Protein AF-A0A504YLN4-F1 (afdb_monomer_lite)

pLDDT: mean 81.72, std 22.28, range [22.23, 98.5]

Secondary structure (DSSP, 8-state):
-------------------------SS---TT---HHHHHHHHHHHT-TT--STT-PPP-TTEETTEES--S-GGG--SGGGT--TT--PPPPP-TTS--TTT-EEEEEEEES-TTT--SS--EEEETTEEEEEEEEEEEESS---SPPPEEEEETTEEEEEEEEE-PPP-S--HHHHHHHHIIIIIIIT--TT---S-TT--SS--SEEEEEEEEEEEE--------------------------PEEEEEPPHHHHHHHHHHHHTS-SS-GGGHHHHTT--HHHHHHHTGGGTT-----TT---

Foldseek 3Di:
DDDDDDDDDDDDPDDDDDDDDDDDDDDDPDPDDDPPLLVVLLVCQCPDLLAPDNVGTDDDPQADNRGGVDPDDPVPCDDVSNPADPPADFAAADPQFAPPVVQKFKWDKDKPPCVVVDDPDFDWAQDPNDIWGWDFKMKIARDDDDPDDFDWDQDPNDIMTIDTDGDPRDGQEGLNLQVVVCCCVCCVQVNVPHDAQGHPPDPDHDRRMGMDTWTWDKDFDPPPDDPPPDDDDDDDDDDPPPPPPRDIDIDTDHSVSVVVVVVVVLPDDLDDPVCVVVLVPDDPVRVCVSCVVVPPDDDDDPPSPD

Structure (mmCIF, N/CA/C/O backbone):
data_AF-A0A504YLN4-F1
#
_entry.id   AF-A0A504YLN4-F1
#
loop_
_atom_site.group_PDB
_atom_site.id
_atom_site.type_symbol
_atom_site.label_atom_id
_atom_site.label_alt_id
_atom_site.label_comp_id
_atom_site.label_asym_id
_atom_site.label_entity_id
_atom_site.label_seq_id
_atom_site.pdbx_PDB_ins_code
_atom_site.Cartn_x
_atom_site.Cartn_y
_atom_site.Cartn_z
_atom_site.occupancy
_atom_site.B_iso_or_equiv
_atom_site.auth_seq_id
_atom_site.auth_comp_id
_atom_site.auth_asym_id
_atom_site.auth_atom_id
_atom_site.pdbx_PDB_model_num
ATOM 1 N N . MET A 1 1 ? 19.901 20.502 70.325 1.00 35.03 1 MET A N 1
ATOM 2 C CA . MET A 1 1 ? 20.628 21.791 70.339 1.00 35.03 1 MET A CA 1
ATOM 3 C C . MET A 1 1 ? 20.080 22.660 69.215 1.00 35.03 1 MET A C 1
ATOM 5 O O . MET A 1 1 ? 19.954 22.176 68.103 1.00 35.03 1 MET A O 1
ATOM 9 N N . ARG A 1 2 ? 19.677 23.889 69.562 1.00 22.23 2 ARG A N 1
ATOM 10 C CA . ARG A 1 2 ? 19.285 25.032 68.700 1.00 22.23 2 ARG A CA 1
ATOM 11 C C . ARG A 1 2 ? 20.324 25.244 67.565 1.00 22.23 2 ARG A C 1
ATOM 13 O O . ARG A 1 2 ? 21.476 24.920 67.808 1.00 22.23 2 ARG A O 1
ATOM 20 N N . LYS A 1 3 ? 20.068 25.800 66.371 1.00 24.75 3 LYS A N 1
ATOM 21 C CA . LYS A 1 3 ? 19.215 26.931 65.944 1.00 24.75 3 LYS A CA 1
ATOM 22 C C . LYS A 1 3 ? 19.228 27.007 64.393 1.00 24.75 3 LYS A C 1
ATOM 24 O O . LYS A 1 3 ? 20.196 26.577 63.778 1.00 24.75 3 LYS A O 1
ATOM 29 N N . SER A 1 4 ? 18.188 27.600 63.809 1.00 23.94 4 SER A N 1
ATOM 30 C CA . SER A 1 4 ? 18.073 28.073 62.416 1.00 23.94 4 SER A CA 1
ATOM 31 C C . SER A 1 4 ? 18.873 29.360 62.139 1.00 23.94 4 SER A C 1
ATOM 33 O O . SER A 1 4 ? 19.214 30.039 63.109 1.00 23.94 4 SER A O 1
ATOM 35 N N . LEU A 1 5 ? 19.043 29.710 60.844 1.00 26.89 5 LEU A N 1
ATOM 36 C CA . LEU A 1 5 ? 19.050 31.049 60.173 1.00 26.89 5 LEU A CA 1
ATOM 37 C C . LEU A 1 5 ? 19.930 30.963 58.892 1.00 26.89 5 LEU A C 1
ATOM 39 O O . LEU A 1 5 ? 21.083 30.570 58.990 1.00 26.89 5 LEU A O 1
ATOM 43 N N . SER A 1 6 ? 19.364 30.990 57.673 1.00 26.12 6 SER A N 1
ATOM 44 C CA . SER A 1 6 ? 19.123 32.151 56.772 1.00 26.12 6 SER A CA 1
ATOM 45 C C . SER A 1 6 ? 20.388 32.841 56.226 1.00 26.12 6 SER A C 1
ATOM 47 O O . SER A 1 6 ? 21.193 33.313 57.024 1.00 26.12 6 SER A O 1
ATOM 49 N N . GLY A 1 7 ? 20.506 32.993 54.896 1.00 26.62 7 GLY A N 1
ATOM 50 C CA . GLY A 1 7 ? 21.513 33.868 54.268 1.00 26.62 7 GLY A CA 1
ATOM 51 C C . GLY A 1 7 ? 21.732 33.676 52.757 1.00 26.62 7 GLY A C 1
ATOM 52 O O . GLY A 1 7 ? 22.569 32.877 52.363 1.00 26.62 7 GLY A O 1
ATOM 53 N N . ASP A 1 8 ? 20.948 34.419 51.975 1.00 25.45 8 ASP A N 1
ATOM 54 C CA . ASP A 1 8 ? 21.204 35.138 50.712 1.00 25.45 8 ASP A CA 1
ATOM 55 C C . ASP A 1 8 ? 21.940 34.555 49.489 1.00 25.45 8 ASP A C 1
ATOM 57 O O . ASP A 1 8 ? 23.089 34.119 49.499 1.00 25.45 8 ASP A O 1
ATOM 61 N N . ALA A 1 9 ? 21.242 34.738 48.363 1.00 32.44 9 ALA A N 1
ATOM 62 C CA . ALA A 1 9 ? 21.720 34.694 46.995 1.00 32.44 9 ALA A CA 1
ATOM 63 C C . ALA A 1 9 ? 22.412 36.013 46.617 1.00 32.44 9 ALA A C 1
ATOM 65 O O . ALA A 1 9 ? 21.787 37.069 46.634 1.00 32.44 9 ALA A O 1
ATOM 66 N N . SER A 1 10 ? 23.689 35.950 46.242 1.00 27.81 10 SER A N 1
ATOM 67 C CA . SER A 1 10 ? 24.359 36.837 45.273 1.00 27.81 10 SER A CA 1
ATOM 68 C C . SER A 1 10 ? 25.866 36.600 45.345 1.00 27.81 10 SER A C 1
ATOM 70 O O . SER A 1 10 ? 26.515 37.050 46.276 1.00 27.81 10 SER A O 1
ATOM 72 N N . SER A 1 11 ? 26.415 35.855 44.381 1.00 30.91 11 SER A N 1
ATOM 73 C CA . SER A 1 11 ? 27.846 35.840 44.016 1.00 30.91 11 SER A CA 1
ATOM 74 C C . SER A 1 11 ? 28.144 34.549 43.257 1.00 30.91 11 SER A C 1
ATOM 76 O O . SER A 1 11 ? 28.624 33.591 43.849 1.00 30.91 11 SER A O 1
ATOM 78 N N . LEU A 1 12 ? 27.870 34.496 41.954 1.00 29.73 12 LEU A N 1
ATOM 79 C CA . LEU A 1 12 ? 28.603 33.588 41.062 1.00 29.73 12 LEU A CA 1
ATOM 80 C C . LEU A 1 12 ? 28.508 34.107 39.619 1.00 29.73 12 LEU A C 1
ATOM 82 O O . LEU A 1 12 ? 27.948 33.486 38.724 1.00 29.73 12 LEU A O 1
ATOM 86 N N . ALA A 1 13 ? 29.029 35.316 39.424 1.00 29.06 13 ALA A N 1
ATOM 87 C CA . ALA A 1 13 ? 29.290 35.900 38.118 1.00 29.06 13 ALA A CA 1
ATOM 88 C C . ALA A 1 13 ? 30.761 36.325 38.084 1.00 29.06 13 ALA A C 1
ATOM 90 O O . ALA A 1 13 ? 31.062 37.473 38.378 1.00 29.06 13 ALA A O 1
ATOM 91 N N . SER A 1 14 ? 31.664 35.380 37.801 1.00 29.77 14 SER A N 1
ATOM 92 C CA . SER A 1 14 ? 32.982 35.620 37.183 1.00 29.77 14 SER A CA 1
ATOM 93 C C . SER A 1 14 ? 33.802 34.325 37.173 1.00 29.77 14 SER A C 1
ATOM 95 O O . SER A 1 14 ? 34.457 33.996 38.159 1.00 29.77 14 SER A O 1
ATOM 97 N N . ALA A 1 15 ? 33.762 33.591 36.066 1.00 29.94 15 ALA A N 1
ATOM 98 C CA . ALA A 1 15 ? 34.834 32.683 35.648 1.00 29.94 15 ALA A CA 1
ATOM 99 C C . ALA A 1 15 ? 34.547 32.255 34.201 1.00 29.94 15 ALA A C 1
ATOM 101 O O . ALA A 1 15 ? 34.153 31.125 33.928 1.00 29.94 15 ALA A O 1
ATOM 102 N N . ILE A 1 16 ? 34.642 33.224 33.292 1.00 31.34 16 ILE A N 1
ATOM 103 C CA . ILE A 1 16 ? 34.845 32.984 31.865 1.00 31.34 16 ILE A CA 1
ATOM 104 C C . ILE A 1 16 ? 36.313 33.333 31.611 1.00 31.34 16 ILE A C 1
ATOM 106 O O . ILE A 1 16 ? 36.807 34.297 32.195 1.00 31.34 16 ILE A O 1
ATOM 110 N N . ASP A 1 17 ? 36.925 32.540 30.739 1.00 29.53 17 ASP A N 1
ATOM 111 C CA . ASP A 1 17 ? 38.271 32.612 30.165 1.00 29.53 17 ASP A CA 1
ATOM 112 C C . ASP A 1 17 ? 39.329 31.658 30.733 1.00 29.53 17 ASP A C 1
ATOM 114 O O . ASP A 1 17 ? 39.473 31.445 31.933 1.00 29.53 17 ASP A O 1
ATOM 118 N N . ASP A 1 18 ? 40.058 31.095 29.767 1.00 31.11 18 ASP A N 1
ATOM 119 C CA . ASP A 1 18 ? 41.258 30.266 29.849 1.00 31.11 18 ASP A CA 1
ATOM 120 C C . ASP A 1 18 ? 41.099 28.754 30.040 1.00 31.11 18 ASP A C 1
ATOM 122 O O . ASP A 1 18 ? 41.531 28.150 31.019 1.00 31.11 18 ASP A O 1
ATOM 126 N N . ALA A 1 19 ? 40.612 28.106 28.976 1.00 30.02 19 ALA A N 1
ATOM 127 C CA . ALA A 1 19 ? 41.060 26.758 28.614 1.00 30.02 19 ALA A CA 1
ATOM 128 C C . ALA A 1 19 ? 41.016 26.531 27.090 1.00 30.02 19 ALA A C 1
ATOM 130 O O . ALA A 1 19 ? 40.420 25.578 26.593 1.00 30.02 19 ALA A O 1
ATOM 131 N N . SER A 1 20 ? 41.646 27.423 26.322 1.00 33.69 20 SER A N 1
ATOM 132 C CA . SER A 1 20 ? 41.927 27.217 24.898 1.00 33.69 20 SER A CA 1
ATOM 133 C C . SER A 1 20 ? 43.426 27.026 24.693 1.00 33.69 20 SER A C 1
ATOM 135 O O . SER A 1 20 ? 44.182 27.993 24.635 1.00 33.69 20 SER A O 1
ATOM 137 N N . GLY A 1 21 ? 43.863 25.776 24.562 1.00 29.94 21 GLY A N 1
ATOM 138 C CA . GLY A 1 21 ? 45.220 25.484 24.122 1.00 29.94 21 GLY A CA 1
ATOM 139 C C . GLY A 1 21 ? 45.638 24.041 24.356 1.00 29.94 21 GLY A C 1
ATOM 140 O O . GLY A 1 21 ? 45.649 23.583 25.489 1.00 29.94 21 GLY A O 1
ATOM 141 N N . LEU A 1 22 ? 46.068 23.400 23.267 1.00 31.88 22 LEU A N 1
ATOM 142 C CA . LEU A 1 22 ? 46.833 22.149 23.192 1.00 31.88 22 LEU A CA 1
ATOM 143 C C . LEU A 1 22 ? 46.042 20.840 23.232 1.00 31.88 22 LEU A C 1
ATOM 145 O O . LEU A 1 22 ? 46.100 20.112 24.211 1.00 31.88 22 LEU A O 1
ATOM 149 N N . LEU A 1 23 ? 45.492 20.454 22.076 1.00 30.20 23 LEU A N 1
ATOM 150 C CA . LEU A 1 23 ? 45.720 19.110 21.534 1.00 30.20 23 LEU A CA 1
ATOM 151 C C . LEU A 1 23 ? 45.916 19.200 20.012 1.00 30.20 23 LEU A C 1
ATOM 153 O O . LEU A 1 23 ? 45.011 19.559 19.263 1.00 30.20 23 LEU A O 1
ATOM 157 N N . ASN A 1 24 ? 47.139 18.893 19.578 1.00 30.92 24 ASN A N 1
ATOM 158 C CA . ASN A 1 24 ? 47.508 18.665 18.184 1.00 30.92 24 ASN A CA 1
ATOM 159 C C . ASN A 1 24 ? 46.658 17.533 17.590 1.00 30.92 24 ASN A C 1
ATOM 161 O O . ASN A 1 24 ? 46.621 16.440 18.150 1.00 30.92 24 ASN A O 1
ATOM 165 N N . ALA A 1 25 ? 46.078 17.758 16.412 1.00 29.77 25 ALA A N 1
ATOM 166 C CA . ALA A 1 25 ? 45.552 16.695 15.563 1.00 29.77 25 ALA A CA 1
ATOM 167 C C . ALA A 1 25 ? 45.993 16.935 14.114 1.00 29.77 25 ALA A C 1
ATOM 169 O O . ALA A 1 25 ? 45.395 17.700 13.361 1.00 29.77 25 ALA A O 1
ATOM 170 N N . VAL A 1 26 ? 47.075 16.259 13.737 1.00 35.47 26 VAL A N 1
ATOM 171 C CA . VAL A 1 26 ? 47.370 15.920 12.345 1.00 35.47 26 VAL A CA 1
ATOM 172 C C . VAL A 1 26 ? 46.313 14.894 11.918 1.00 35.47 26 VAL A C 1
ATOM 174 O O . VAL A 1 26 ? 46.199 13.848 12.547 1.00 35.47 26 VAL A O 1
ATOM 177 N N . GLY A 1 27 ? 45.530 15.201 10.879 1.00 38.53 27 GLY A N 1
ATOM 178 C CA . GLY A 1 27 ? 44.550 14.274 10.289 1.00 38.53 27 GLY A CA 1
ATOM 179 C C . GLY A 1 27 ? 43.158 14.303 10.935 1.00 38.53 27 GLY A C 1
ATOM 180 O O . GLY A 1 27 ? 42.708 13.314 11.504 1.00 38.53 27 GLY A O 1
ATOM 181 N N . GLY A 1 28 ? 42.455 15.434 10.843 1.00 28.22 28 GLY A N 1
ATOM 182 C CA . GLY A 1 28 ? 41.100 15.600 11.377 1.00 28.22 28 GLY A CA 1
ATOM 183 C C . GLY A 1 28 ? 39.997 15.185 10.399 1.00 28.22 28 GLY A C 1
ATOM 184 O O . GLY A 1 28 ? 39.443 16.032 9.707 1.00 28.22 28 GLY A O 1
ATOM 185 N N . HIS A 1 29 ? 39.617 13.909 10.397 1.00 34.78 29 HIS A N 1
ATOM 186 C CA . HIS A 1 29 ? 38.235 13.524 10.099 1.00 34.78 29 HIS A CA 1
ATOM 187 C C . HIS A 1 29 ? 37.615 12.967 11.380 1.00 34.78 29 HIS A C 1
ATOM 189 O O . HIS A 1 29 ? 37.676 11.775 11.666 1.00 34.78 29 HIS A O 1
ATOM 195 N N . THR A 1 30 ? 37.032 13.855 12.182 1.00 36.78 30 THR A N 1
ATOM 196 C CA . THR A 1 30 ? 36.136 13.482 13.275 1.00 36.78 30 THR A CA 1
ATOM 197 C C . THR A 1 30 ? 34.830 12.959 12.683 1.00 36.78 30 THR A C 1
ATOM 199 O O . THR A 1 30 ? 34.048 13.696 12.083 1.00 36.78 30 THR A O 1
ATOM 202 N N . ILE A 1 31 ? 34.586 11.662 12.863 1.00 47.69 31 ILE A N 1
ATOM 203 C CA . ILE A 1 31 ? 33.267 11.045 12.715 1.00 47.69 31 ILE A CA 1
ATOM 204 C C . ILE A 1 31 ? 32.334 11.767 13.702 1.00 47.69 31 ILE A C 1
ATOM 206 O O . ILE A 1 31 ? 32.458 11.564 14.906 1.00 47.69 31 ILE A O 1
ATOM 210 N N . GLY A 1 32 ? 31.450 12.655 13.227 1.00 51.34 32 GLY A N 1
ATOM 211 C CA . GLY A 1 32 ? 30.381 13.201 14.079 1.00 51.34 32 GLY A CA 1
ATOM 212 C C . GLY A 1 32 ? 29.950 14.659 13.898 1.00 51.34 32 GLY A C 1
ATOM 213 O O . GLY A 1 32 ? 28.962 15.045 14.515 1.00 51.34 32 GLY A O 1
ATOM 214 N N . GLN A 1 33 ? 30.590 15.483 13.063 1.00 51.41 33 GLN A N 1
ATOM 215 C CA . GLN A 1 33 ? 30.050 16.822 12.772 1.00 51.41 33 GLN A CA 1
ATOM 216 C C . GLN A 1 33 ? 29.226 16.805 11.482 1.00 51.41 33 GLN A C 1
ATOM 218 O O . GLN A 1 33 ? 29.770 16.822 10.380 1.00 51.41 33 GLN A O 1
ATOM 223 N N . ARG A 1 34 ? 27.891 16.779 11.625 1.00 62.44 34 ARG A N 1
ATOM 224 C CA . ARG A 1 34 ? 26.971 17.080 10.514 1.00 62.44 34 ARG A CA 1
ATOM 225 C C . ARG A 1 34 ? 27.360 18.430 9.922 1.00 62.44 34 ARG A C 1
ATOM 227 O O . ARG A 1 34 ? 27.571 19.382 10.675 1.00 62.44 34 ARG A O 1
ATOM 234 N N . SER A 1 35 ? 27.450 18.515 8.595 1.00 82.94 35 SER A N 1
ATOM 235 C CA . SER A 1 35 ? 27.788 19.780 7.934 1.00 82.94 35 SER A CA 1
ATOM 236 C C . SER A 1 35 ? 26.795 20.879 8.339 1.00 82.94 35 SER A C 1
ATOM 238 O O . SER A 1 35 ? 25.622 20.594 8.585 1.00 82.94 35 SER A O 1
ATOM 240 N N . ILE A 1 36 ? 27.231 22.144 8.367 1.00 84.50 36 ILE A N 1
ATOM 241 C CA . ILE A 1 36 ? 26.347 23.296 8.650 1.00 84.50 36 ILE A CA 1
ATOM 242 C C . ILE A 1 36 ? 25.111 23.267 7.738 1.00 84.50 36 ILE A C 1
ATOM 244 O O . ILE A 1 36 ? 24.006 23.596 8.162 1.00 84.50 36 ILE A O 1
ATOM 248 N N . ARG A 1 37 ? 25.283 22.818 6.488 1.00 82.50 37 ARG A N 1
ATOM 249 C CA . ARG A 1 37 ? 24.184 22.616 5.545 1.00 82.50 37 ARG A CA 1
ATOM 250 C C . ARG A 1 37 ? 23.174 21.592 6.064 1.00 82.50 37 ARG A C 1
ATOM 252 O O . ARG A 1 37 ? 22.008 21.927 6.191 1.00 82.50 37 ARG A O 1
ATOM 259 N N . GLN A 1 38 ? 23.621 20.394 6.428 1.00 85.88 38 GLN A N 1
ATOM 260 C CA . GLN A 1 38 ? 22.750 19.325 6.932 1.00 85.88 38 GLN A CA 1
ATOM 261 C C . GLN A 1 38 ? 22.014 19.731 8.219 1.00 85.88 38 GLN A C 1
ATOM 263 O O . GLN A 1 38 ? 20.854 19.386 8.408 1.00 85.88 38 GLN A O 1
ATOM 268 N N . GLN A 1 39 ? 22.658 20.504 9.098 1.00 88.81 39 GLN A N 1
ATOM 269 C CA . GLN A 1 39 ? 21.999 21.048 10.291 1.00 88.81 39 GLN A CA 1
ATOM 270 C C . GLN A 1 39 ? 20.853 22.003 9.930 1.00 88.81 39 GLN A C 1
ATOM 272 O O . GLN A 1 39 ? 19.797 21.957 10.557 1.00 88.81 39 GLN A O 1
ATOM 277 N N . ARG A 1 40 ? 21.047 22.845 8.906 1.00 89.62 40 ARG A N 1
ATOM 278 C CA . ARG A 1 40 ? 20.004 23.749 8.404 1.00 89.62 40 ARG A CA 1
ATOM 279 C C . ARG A 1 40 ? 18.856 22.994 7.738 1.00 89.62 40 ARG A C 1
ATOM 281 O O . ARG A 1 40 ? 17.715 23.352 8.003 1.00 89.62 40 ARG A O 1
ATOM 288 N N . GLU A 1 41 ? 19.143 21.956 6.948 1.00 90.44 41 GLU A N 1
ATOM 289 C CA . GLU A 1 41 ? 18.098 21.111 6.344 1.00 90.44 41 GLU A CA 1
ATOM 290 C C . GLU A 1 41 ? 17.242 20.450 7.428 1.00 90.44 41 GLU A C 1
ATOM 292 O O . GLU A 1 41 ? 16.024 20.583 7.434 1.00 90.44 41 GLU A O 1
ATOM 297 N N . VAL A 1 42 ? 17.876 19.832 8.428 1.00 91.75 42 VAL A N 1
ATOM 298 C CA . VAL A 1 42 ? 17.158 19.213 9.552 1.00 91.75 42 VAL A CA 1
ATOM 299 C C . VAL A 1 42 ? 16.297 20.235 10.297 1.00 91.75 42 VAL A C 1
ATOM 301 O O . VAL A 1 42 ? 15.138 19.957 10.590 1.00 91.75 42 VAL A O 1
ATOM 304 N N . ALA A 1 43 ? 16.826 21.427 10.588 1.00 91.06 43 ALA A N 1
ATOM 305 C CA . ALA A 1 43 ? 16.057 22.479 11.253 1.00 91.06 43 ALA A CA 1
ATOM 306 C C . ALA A 1 43 ? 14.836 22.915 10.426 1.00 91.06 43 ALA A C 1
ATOM 308 O O . ALA A 1 43 ? 13.752 23.084 10.983 1.00 91.06 43 ALA A O 1
ATOM 309 N N . TYR A 1 44 ? 14.998 23.039 9.105 1.00 90.19 44 TYR A N 1
ATOM 310 C CA . TYR A 1 44 ? 13.907 23.341 8.182 1.00 90.19 44 TYR A CA 1
ATOM 311 C C . TYR A 1 44 ? 12.817 22.260 8.227 1.00 90.19 44 TYR A C 1
ATOM 313 O O . TYR A 1 44 ? 11.659 22.582 8.500 1.00 90.19 44 TYR A O 1
ATOM 321 N N . LYS A 1 45 ? 13.187 20.980 8.091 1.00 91.25 45 LYS A N 1
ATOM 322 C CA . LYS A 1 45 ? 12.253 19.839 8.144 1.00 91.25 45 LYS A CA 1
ATOM 323 C C . LYS A 1 45 ? 11.531 19.731 9.494 1.00 91.25 45 LYS A C 1
ATOM 325 O O . LYS A 1 45 ? 10.331 19.475 9.544 1.00 91.25 45 LYS A O 1
ATOM 330 N N . LEU A 1 46 ? 12.227 19.994 10.605 1.00 90.94 46 LEU A N 1
ATOM 331 C CA . LEU A 1 46 ? 11.620 20.013 11.943 1.00 90.94 46 LEU A CA 1
ATOM 332 C C . LEU A 1 46 ? 10.575 21.128 12.108 1.00 90.94 46 LEU A C 1
ATOM 334 O O . LEU A 1 46 ? 9.632 20.946 12.882 1.00 90.94 46 LEU A O 1
ATOM 338 N N . SER A 1 47 ? 10.736 22.247 11.391 1.00 90.19 47 SER A N 1
ATOM 339 C CA . SER A 1 47 ? 9.806 23.386 11.373 1.00 90.19 47 SER A CA 1
ATOM 340 C C . SER A 1 47 ? 8.685 23.286 10.330 1.00 90.19 47 SER A C 1
ATOM 342 O O . SER A 1 47 ? 7.898 24.224 10.207 1.00 90.19 47 SER A O 1
ATOM 344 N N . HIS A 1 48 ? 8.599 22.181 9.579 1.00 89.00 48 HIS A N 1
ATOM 345 C CA . HIS A 1 48 ? 7.647 22.049 8.479 1.00 89.00 48 HIS A CA 1
ATOM 346 C C . HIS A 1 48 ? 6.189 22.191 8.971 1.00 89.00 48 HIS A C 1
ATOM 348 O O . HIS A 1 48 ? 5.792 21.478 9.900 1.00 89.00 48 HIS A O 1
ATOM 354 N N . PRO A 1 49 ? 5.354 23.057 8.358 1.00 87.44 49 PRO A N 1
ATOM 355 C CA . PRO A 1 49 ? 4.003 23.354 8.852 1.00 87.44 49 PRO A CA 1
ATOM 356 C C . PRO A 1 49 ? 3.082 22.124 8.869 1.00 87.44 49 PRO A C 1
ATOM 358 O O . PRO A 1 49 ? 2.247 21.969 9.764 1.00 87.44 49 PRO A O 1
ATOM 361 N N . ASN A 1 50 ? 3.287 21.199 7.930 1.00 83.69 50 ASN A N 1
ATOM 362 C CA . ASN A 1 50 ? 2.453 20.001 7.791 1.00 83.69 50 ASN A CA 1
ATOM 363 C C . A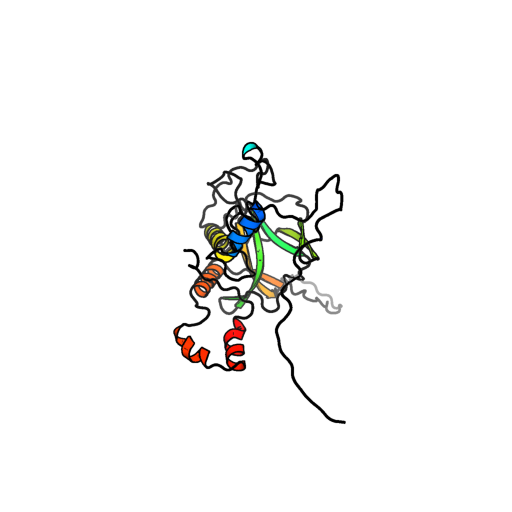SN A 1 50 ? 2.853 18.870 8.752 1.00 83.69 50 ASN A C 1
ATOM 365 O O . ASN A 1 50 ? 2.160 17.860 8.845 1.00 83.69 50 ASN A O 1
ATOM 369 N N . ARG A 1 51 ? 3.927 19.036 9.532 1.00 86.44 51 ARG A N 1
ATOM 370 C CA . ARG A 1 51 ? 4.405 18.027 10.482 1.00 86.44 51 ARG A CA 1
ATOM 371 C C . ARG A 1 51 ? 3.349 17.732 11.549 1.00 86.44 51 ARG A C 1
ATOM 373 O O . ARG A 1 51 ? 2.881 18.644 12.231 1.00 86.44 51 ARG A O 1
ATOM 380 N N . LEU A 1 52 ? 2.939 16.473 11.702 1.00 83.00 52 LEU A N 1
ATOM 381 C CA . LEU A 1 52 ? 1.849 16.097 12.618 1.00 83.00 52 LEU A CA 1
ATOM 382 C C . LEU A 1 52 ? 2.263 16.101 14.096 1.00 83.00 52 LEU A C 1
ATOM 384 O O . LEU A 1 52 ? 1.441 16.418 14.950 1.00 83.00 52 LEU A O 1
ATOM 388 N N . HIS A 1 53 ? 3.524 15.781 14.396 1.00 87.12 53 HIS A N 1
ATOM 389 C CA . HIS A 1 53 ? 4.032 15.659 15.764 1.00 87.12 53 HIS A CA 1
ATOM 390 C C . HIS A 1 53 ? 5.545 15.954 15.831 1.00 87.12 53 HIS A C 1
ATOM 392 O O . HIS A 1 53 ? 6.246 15.649 14.865 1.00 87.12 53 HIS A O 1
ATOM 398 N N . PRO A 1 54 ? 6.090 16.456 16.962 1.00 87.44 54 PRO A N 1
ATOM 399 C CA . PRO A 1 54 ? 7.529 16.679 17.161 1.00 87.44 54 PRO A CA 1
ATOM 400 C C . PRO A 1 54 ? 8.456 15.466 17.000 1.00 87.44 54 PRO A C 1
ATOM 402 O O . PRO A 1 54 ? 9.669 15.662 16.925 1.00 87.44 54 PRO A O 1
ATOM 405 N N . ASP A 1 55 ? 7.909 14.255 16.887 1.00 86.94 55 ASP A N 1
ATOM 406 C CA . ASP A 1 55 ? 8.658 13.003 16.663 1.00 86.94 55 ASP A CA 1
ATOM 407 C C . ASP A 1 55 ? 8.400 12.375 15.283 1.00 86.94 55 ASP A C 1
ATOM 409 O O . ASP A 1 55 ? 9.055 11.407 14.906 1.00 86.94 55 ASP A O 1
ATOM 413 N N . ILE A 1 56 ? 7.458 12.921 14.511 1.00 86.81 56 ILE A N 1
ATOM 414 C CA . ILE A 1 56 ? 7.063 12.397 13.196 1.00 86.81 56 ILE A CA 1
ATOM 415 C C . ILE A 1 56 ? 7.645 13.309 12.125 1.00 86.81 56 ILE A C 1
ATOM 417 O O . ILE A 1 56 ? 7.548 14.524 12.248 1.00 86.81 56 ILE A O 1
ATOM 421 N N . TRP A 1 57 ? 8.268 12.758 11.092 1.00 88.56 57 TRP A N 1
ATOM 422 C CA . TRP A 1 57 ? 8.762 13.542 9.957 1.00 88.56 57 TRP A CA 1
ATOM 423 C C . TRP A 1 57 ? 7.650 13.740 8.928 1.00 88.56 57 TRP A C 1
ATOM 425 O O . TRP A 1 57 ? 6.722 12.940 8.868 1.00 88.56 57 TRP A O 1
ATOM 435 N N . HIS A 1 58 ? 7.719 14.828 8.166 1.00 88.38 58 HIS A N 1
ATOM 436 C CA . HIS A 1 58 ? 6.863 15.004 6.999 1.00 88.38 58 HIS A CA 1
ATOM 437 C C . HIS A 1 58 ? 7.613 14.491 5.773 1.00 88.38 58 HIS A C 1
ATOM 439 O O . HIS A 1 58 ? 8.785 14.833 5.601 1.00 88.38 58 HIS A O 1
ATOM 445 N N . ASN A 1 59 ? 6.954 13.668 4.961 1.00 90.88 59 ASN A N 1
ATOM 446 C CA . ASN A 1 59 ? 7.552 13.140 3.746 1.00 90.88 59 ASN A CA 1
ATOM 447 C C . ASN A 1 59 ? 7.476 14.194 2.637 1.00 90.88 59 ASN A C 1
ATOM 449 O O . ASN A 1 59 ? 6.440 14.815 2.419 1.00 90.88 59 ASN A O 1
ATOM 453 N N . GLU A 1 60 ? 8.574 14.370 1.911 1.00 90.75 60 GLU A N 1
ATOM 454 C CA . GLU A 1 60 ? 8.661 15.251 0.749 1.00 90.75 60 GLU A CA 1
ATOM 455 C C . GLU A 1 60 ? 9.302 14.467 -0.400 1.00 90.75 60 GLU A C 1
ATOM 457 O O . GLU A 1 60 ? 10.204 13.658 -0.177 1.00 90.75 60 GLU A O 1
ATOM 462 N N . THR A 1 61 ? 8.836 14.684 -1.631 1.00 92.62 61 THR A N 1
ATOM 463 C CA . THR A 1 61 ? 9.382 14.003 -2.816 1.00 92.62 61 THR A CA 1
ATOM 464 C C . THR A 1 61 ? 10.877 14.266 -2.945 1.00 92.62 61 THR A C 1
ATOM 466 O O . THR A 1 61 ? 11.299 15.425 -2.926 1.00 92.62 61 THR 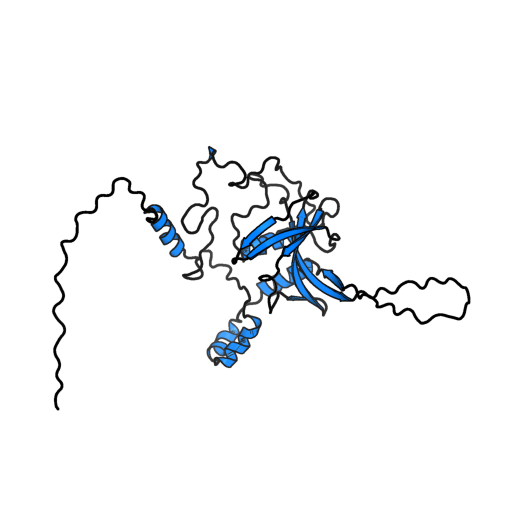A O 1
ATOM 469 N N . HIS A 1 62 ? 11.657 13.211 -3.168 1.00 92.38 62 HIS A N 1
ATOM 470 C CA . HIS A 1 62 ? 13.099 13.255 -3.399 1.00 92.38 62 HIS A CA 1
ATOM 471 C C . HIS A 1 62 ? 13.928 13.779 -2.218 1.00 92.38 62 HIS A C 1
ATOM 473 O O . HIS A 1 62 ? 15.081 14.183 -2.405 1.00 92.38 62 HIS A O 1
ATOM 479 N N . GLU A 1 63 ? 13.383 13.747 -1.005 1.00 92.75 63 GLU A N 1
ATOM 480 C CA . GLU A 1 63 ? 14.021 14.245 0.211 1.00 92.75 63 GLU A CA 1
ATOM 481 C C . GLU A 1 63 ? 14.049 13.156 1.292 1.00 92.75 63 GLU A C 1
ATOM 483 O O . GLU A 1 63 ? 13.062 12.481 1.572 1.00 92.75 63 GLU A O 1
ATOM 488 N N . PHE A 1 64 ? 15.199 13.007 1.941 1.00 91.75 64 PHE A N 1
ATOM 489 C CA . PHE A 1 64 ? 15.324 12.342 3.230 1.00 91.75 64 PHE A CA 1
ATOM 490 C C . PHE A 1 64 ? 15.142 13.353 4.371 1.00 91.75 64 PHE A C 1
ATOM 492 O O . PHE A 1 64 ? 15.102 14.570 4.186 1.00 91.75 64 PHE A O 1
ATOM 499 N N . ASN A 1 65 ? 15.101 12.839 5.600 1.00 91.00 65 ASN A N 1
ATOM 500 C CA . ASN A 1 65 ? 14.960 13.649 6.814 1.00 91.00 65 ASN A CA 1
ATOM 501 C C . ASN A 1 65 ? 16.111 14.650 7.033 1.00 91.00 65 ASN A C 1
ATOM 503 O O . ASN A 1 65 ? 15.992 15.575 7.835 1.00 91.00 65 ASN A O 1
ATOM 507 N N . ASP A 1 66 ? 17.248 14.462 6.367 1.00 89.62 66 ASP A N 1
ATOM 508 C CA . ASP A 1 66 ? 18.441 15.291 6.507 1.00 89.62 66 ASP A CA 1
ATOM 509 C C . ASP A 1 66 ? 18.924 15.929 5.192 1.00 89.62 66 ASP A C 1
ATOM 511 O O . ASP A 1 66 ? 20.050 16.437 5.137 1.00 89.62 66 ASP A O 1
ATOM 515 N N . GLY A 1 67 ? 18.062 15.967 4.170 1.00 90.31 67 GLY A N 1
ATOM 516 C CA . GLY A 1 67 ? 18.300 16.632 2.888 1.00 90.31 67 GLY A CA 1
ATOM 517 C C . GLY A 1 67 ? 17.977 15.740 1.683 1.00 90.31 67 GLY A C 1
ATOM 518 O O . GLY A 1 67 ? 17.336 14.706 1.840 1.00 90.31 67 GLY A O 1
ATOM 519 N N . PRO A 1 68 ? 18.448 16.085 0.473 1.00 91.62 68 PRO A N 1
ATOM 520 C CA . PRO A 1 68 ? 18.010 15.430 -0.757 1.00 91.62 68 PRO A CA 1
ATOM 521 C C . PRO A 1 68 ? 18.378 13.944 -0.803 1.00 91.62 68 PRO A C 1
ATOM 523 O O . PRO A 1 68 ? 19.505 13.561 -0.476 1.00 91.62 68 PRO A O 1
ATOM 526 N N . ALA A 1 69 ? 17.462 13.124 -1.322 1.00 91.69 69 ALA A N 1
ATOM 527 C CA . ALA A 1 69 ? 17.610 11.672 -1.419 1.00 91.69 69 ALA A CA 1
ATOM 528 C C . ALA A 1 69 ? 18.792 11.231 -2.306 1.00 91.69 69 ALA A C 1
ATOM 530 O O . ALA A 1 69 ? 19.356 10.151 -2.135 1.00 91.69 69 ALA A O 1
ATOM 531 N N . CYS A 1 70 ? 19.202 12.080 -3.254 1.00 91.81 70 CYS A N 1
ATOM 532 C CA . CYS A 1 70 ? 20.304 11.811 -4.172 1.00 91.81 70 CYS A CA 1
ATOM 533 C C . CYS A 1 70 ? 21.234 13.024 -4.314 1.00 91.81 70 CYS A C 1
ATOM 535 O O . CYS A 1 70 ? 20.830 14.108 -4.741 1.00 91.81 70 CYS A O 1
ATOM 537 N N . LEU A 1 71 ? 22.526 12.815 -4.041 1.00 90.69 71 LEU A N 1
ATOM 538 C CA . LEU A 1 71 ? 23.588 13.817 -4.223 1.00 90.69 71 LEU A CA 1
ATOM 539 C C . LEU A 1 71 ? 24.354 13.657 -5.548 1.00 90.69 71 LEU A C 1
ATOM 541 O O . LEU A 1 71 ? 25.271 14.431 -5.841 1.00 90.69 71 LEU A O 1
ATOM 545 N N . CYS A 1 72 ? 24.001 12.667 -6.371 1.00 93.94 72 CYS A N 1
ATOM 546 C CA . CYS A 1 72 ? 24.650 12.441 -7.656 1.00 93.94 72 CYS A CA 1
ATOM 547 C C . CYS A 1 72 ? 24.346 13.586 -8.632 1.00 93.94 72 CYS A C 1
ATOM 549 O O . CYS A 1 72 ? 23.209 14.060 -8.759 1.00 93.94 72 CYS A O 1
ATOM 551 N N . LYS A 1 73 ? 25.370 13.998 -9.391 1.00 93.31 73 LYS A N 1
ATOM 552 C CA . LYS A 1 73 ? 25.174 14.886 -10.549 1.00 93.31 73 LYS A CA 1
ATOM 553 C C . LYS A 1 73 ? 24.276 14.179 -11.575 1.00 93.31 73 LYS A C 1
ATOM 555 O O . LYS A 1 73 ? 24.409 12.964 -11.704 1.00 93.31 73 LYS A O 1
ATOM 560 N N . PRO A 1 74 ? 23.460 14.901 -12.366 1.00 92.06 74 PRO A N 1
ATOM 561 C CA . PRO A 1 74 ? 22.501 14.293 -13.295 1.00 92.06 74 PRO A CA 1
ATOM 562 C C . PRO A 1 74 ? 23.089 13.200 -14.199 1.00 92.06 74 PRO A C 1
ATOM 564 O O . PRO A 1 74 ? 22.524 12.123 -14.304 1.00 92.06 74 PRO A O 1
ATOM 567 N N . LYS A 1 75 ? 24.289 13.419 -14.751 1.00 93.12 75 LYS A N 1
ATOM 568 C CA . LYS A 1 75 ? 24.987 12.437 -15.603 1.00 93.12 75 LYS A CA 1
ATOM 569 C C . LYS A 1 75 ? 25.398 11.123 -14.913 1.00 93.12 75 LYS A C 1
ATOM 571 O O . LYS A 1 75 ? 25.817 10.201 -15.596 1.00 93.12 75 LYS A O 1
ATOM 576 N N . TYR A 1 76 ? 25.354 11.065 -13.582 1.00 93.56 76 TYR A N 1
ATOM 577 C CA . TYR A 1 76 ? 25.679 9.881 -12.777 1.00 93.56 76 TYR A CA 1
ATOM 578 C C . TYR A 1 76 ? 24.439 9.246 -12.137 1.00 93.56 76 TYR A C 1
ATOM 580 O O . TYR A 1 76 ? 24.577 8.307 -11.358 1.00 93.56 76 TYR A O 1
ATOM 588 N N . ARG A 1 77 ? 23.235 9.751 -12.438 1.00 91.75 77 ARG A N 1
ATOM 589 C CA . ARG A 1 77 ? 21.969 9.186 -11.957 1.00 91.75 77 ARG A CA 1
ATOM 590 C C . ARG A 1 77 ? 21.546 8.019 -12.840 1.00 91.75 77 ARG A C 1
ATOM 592 O O . ARG A 1 77 ? 20.563 8.110 -13.563 1.00 91.75 77 ARG A O 1
ATOM 599 N N . ILE A 1 78 ? 22.367 6.978 -12.834 1.00 91.25 78 ILE A N 1
ATOM 600 C CA . ILE A 1 78 ? 22.181 5.778 -13.646 1.00 91.25 78 ILE A CA 1
ATOM 601 C C . ILE A 1 78 ? 22.159 4.532 -12.763 1.00 91.25 78 ILE A C 1
ATOM 603 O O . ILE A 1 78 ? 22.752 4.519 -11.678 1.00 91.25 78 ILE A O 1
ATOM 607 N N . GLY A 1 79 ? 21.490 3.492 -13.250 1.00 93.12 79 GLY A N 1
ATOM 608 C CA . GLY A 1 79 ? 21.469 2.160 -12.650 1.00 93.12 79 GLY A CA 1
ATOM 609 C C . GLY A 1 79 ? 20.509 1.976 -11.462 1.00 93.12 79 GLY A C 1
ATOM 610 O O . GLY A 1 79 ? 19.750 2.887 -11.114 1.00 93.12 79 GLY A O 1
ATOM 611 N N . PRO A 1 80 ? 20.561 0.799 -10.805 1.00 92.88 80 PRO A N 1
ATOM 612 C CA . PRO A 1 80 ? 19.527 0.351 -9.865 1.00 92.88 80 PRO A CA 1
ATOM 613 C C . PRO A 1 80 ? 19.310 1.253 -8.645 1.00 92.88 80 PRO A C 1
ATOM 615 O O . PRO A 1 80 ? 18.193 1.373 -8.159 1.00 92.88 80 PRO A O 1
ATOM 618 N N . LEU A 1 81 ? 20.348 1.957 -8.176 1.00 91.50 81 LEU A N 1
ATOM 619 C CA . LEU A 1 81 ? 20.235 2.917 -7.063 1.00 91.50 81 LEU A CA 1
ATOM 620 C C . LEU A 1 81 ? 19.358 4.138 -7.392 1.00 91.50 81 LEU A C 1
ATOM 622 O O . LEU A 1 81 ? 18.976 4.880 -6.493 1.00 91.50 81 LEU A O 1
ATOM 626 N N . HIS A 1 82 ? 19.060 4.352 -8.672 1.00 91.94 82 HIS A N 1
ATOM 627 C CA . HIS A 1 82 ? 18.167 5.395 -9.171 1.00 91.94 82 HIS A CA 1
ATOM 628 C C . HIS A 1 82 ? 16.906 4.793 -9.812 1.00 91.94 82 HIS A C 1
ATOM 630 O O . HIS A 1 82 ? 16.290 5.442 -10.653 1.00 91.94 82 HIS A O 1
ATOM 636 N N . ASN A 1 83 ? 16.548 3.555 -9.442 1.00 91.88 83 ASN A N 1
ATOM 637 C CA . ASN A 1 83 ? 15.423 2.784 -9.984 1.00 91.88 83 ASN A CA 1
ATOM 638 C C . ASN A 1 83 ? 15.499 2.522 -11.495 1.00 91.88 83 ASN A C 1
ATOM 640 O O . ASN A 1 83 ? 14.481 2.274 -12.129 1.00 91.88 83 ASN A O 1
ATOM 644 N N . GLN A 1 84 ? 16.694 2.583 -12.088 1.00 93.75 84 GLN A N 1
ATOM 645 C CA . GLN A 1 84 ? 16.888 2.269 -13.497 1.00 93.75 84 GLN A CA 1
ATOM 646 C C . GLN A 1 84 ? 17.423 0.843 -13.635 1.00 93.75 84 GLN A C 1
ATOM 648 O O . GLN A 1 84 ? 18.585 0.580 -13.306 1.00 93.75 84 GLN A O 1
ATOM 653 N N . TYR A 1 85 ? 16.591 -0.055 -14.154 1.00 93.88 85 TYR A N 1
ATOM 654 C CA . TYR A 1 85 ? 16.948 -1.448 -14.399 1.00 93.88 85 TYR A CA 1
ATOM 655 C C . TYR A 1 85 ? 17.100 -1.705 -15.901 1.00 93.88 85 TYR A C 1
ATOM 657 O O . TYR A 1 85 ? 16.377 -1.155 -16.731 1.00 93.88 85 TYR A O 1
ATOM 665 N N . GLU A 1 86 ? 18.104 -2.498 -16.266 1.00 93.25 86 GLU A N 1
ATOM 666 C CA . GLU A 1 86 ? 18.390 -2.808 -17.666 1.00 93.25 86 GLU A CA 1
ATOM 667 C C . GLU A 1 86 ? 17.285 -3.688 -18.263 1.00 93.25 86 GLU A C 1
ATOM 669 O O . GLU A 1 86 ? 16.863 -4.664 -17.647 1.00 93.25 86 GLU A O 1
ATOM 674 N N . GLY A 1 87 ? 16.824 -3.339 -19.466 1.00 91.94 87 GLY A N 1
ATOM 675 C CA . GLY A 1 87 ? 15.765 -4.066 -20.170 1.00 91.94 87 GLY A CA 1
ATOM 676 C C . GLY A 1 87 ? 14.338 -3.693 -19.762 1.00 91.94 87 GLY A C 1
ATOM 677 O O . GLY A 1 87 ? 13.398 -4.226 -20.343 1.00 91.94 87 GLY A O 1
ATOM 678 N N . GLU A 1 88 ? 14.145 -2.779 -18.807 1.00 92.50 88 GLU A N 1
ATOM 679 C CA . GLU A 1 88 ? 12.810 -2.253 -18.525 1.00 92.50 88 GLU A CA 1
ATOM 680 C C . GLU A 1 88 ? 12.310 -1.363 -19.667 1.00 92.50 88 GLU A C 1
ATOM 682 O O . GLU A 1 88 ? 12.951 -0.386 -20.059 1.00 92.50 88 GLU A O 1
ATOM 687 N N . GLU A 1 89 ? 11.120 -1.683 -20.164 1.00 92.50 89 GLU A N 1
ATOM 688 C CA . GLU A 1 89 ? 10.443 -0.957 -21.231 1.00 92.50 89 GLU A CA 1
ATOM 689 C C . GLU A 1 89 ? 9.015 -0.586 -20.817 1.00 92.50 89 GLU A C 1
ATOM 691 O O . GLU A 1 89 ? 8.496 -1.016 -19.783 1.00 92.50 89 GLU A O 1
ATOM 696 N N . LEU A 1 90 ? 8.358 0.225 -21.647 1.00 95.56 90 LEU A N 1
ATOM 697 C CA . LEU A 1 90 ? 6.948 0.564 -21.491 1.00 95.56 90 LEU A CA 1
ATOM 698 C C . LEU A 1 90 ? 6.083 -0.705 -21.398 1.00 95.56 90 LEU A C 1
ATOM 700 O O . LEU A 1 90 ? 5.996 -1.481 -22.348 1.00 95.56 90 LEU A O 1
ATOM 704 N N . VAL A 1 91 ? 5.364 -0.863 -20.286 1.00 96.56 91 VAL A N 1
ATOM 705 C CA . VAL A 1 91 ? 4.398 -1.952 -20.107 1.00 96.56 91 VAL A CA 1
ATOM 706 C C . VAL A 1 91 ? 3.062 -1.579 -20.768 1.00 96.56 91 VAL A C 1
ATOM 708 O O . VAL A 1 91 ? 2.473 -0.556 -20.400 1.00 96.56 91 VAL A O 1
ATOM 711 N N . PRO A 1 92 ? 2.524 -2.388 -21.703 1.00 96.12 92 PRO A N 1
ATOM 712 C CA . PRO A 1 92 ? 1.259 -2.087 -22.371 1.00 96.12 92 PRO A CA 1
ATOM 713 C C . PRO A 1 92 ? 0.078 -1.951 -21.400 1.00 96.12 92 PRO A C 1
ATOM 715 O O . PRO A 1 92 ? -0.126 -2.785 -20.517 1.00 96.12 92 PRO A O 1
ATOM 718 N N . THR A 1 93 ? -0.762 -0.936 -21.601 1.00 96.81 93 THR A N 1
ATOM 719 C CA . THR A 1 93 ? -1.904 -0.642 -20.720 1.00 96.81 93 THR A CA 1
ATOM 720 C C . THR A 1 93 ? -2.914 -1.794 -20.654 1.00 96.81 93 THR A C 1
ATOM 722 O O . THR A 1 93 ? -3.241 -2.409 -21.673 1.00 96.81 93 THR A O 1
ATOM 725 N N . CYS A 1 94 ? -3.402 -2.097 -19.449 1.00 98.06 94 CYS A N 1
ATOM 726 C CA . CYS A 1 94 ? -4.500 -3.030 -19.168 1.00 98.06 94 CYS A CA 1
ATOM 727 C C . CYS A 1 94 ? -5.834 -2.469 -19.636 1.00 98.06 94 CYS A C 1
ATOM 729 O O . CYS A 1 94 ? -6.023 -1.258 -19.699 1.00 98.06 94 CYS A O 1
ATOM 731 N N . VAL A 1 95 ? -6.794 -3.355 -19.902 1.00 98.25 95 VAL A N 1
ATOM 732 C CA . VAL A 1 95 ? -8.195 -2.941 -20.007 1.00 98.25 95 VAL A CA 1
ATOM 733 C C . VAL A 1 95 ? -8.671 -2.585 -18.593 1.00 98.25 95 VAL A C 1
ATOM 735 O O . VAL A 1 95 ? -8.742 -3.495 -17.765 1.00 98.25 95 VAL A O 1
ATOM 738 N N . PRO A 1 96 ? -8.992 -1.315 -18.278 1.00 97.69 96 PRO A N 1
ATOM 739 C CA . PRO A 1 96 ? -9.172 -0.892 -16.884 1.00 97.69 96 PRO A CA 1
ATOM 740 C C . PRO A 1 96 ? -10.320 -1.606 -16.160 1.00 97.69 96 PRO A C 1
ATOM 742 O O . PRO A 1 96 ? -10.190 -1.958 -14.991 1.00 97.69 96 PRO A O 1
ATOM 745 N N . GLU A 1 97 ? -11.416 -1.891 -16.868 1.00 97.81 97 GLU A N 1
ATOM 746 C CA . GLU A 1 97 ? -12.609 -2.552 -16.311 1.00 97.81 97 GLU A CA 1
ATOM 747 C C . GLU A 1 97 ? -12.543 -4.087 -16.324 1.00 97.81 97 GLU A C 1
ATOM 749 O O . GLU A 1 97 ? -13.534 -4.751 -16.036 1.00 97.81 97 GLU A O 1
ATOM 754 N N . SER A 1 98 ? -11.395 -4.672 -16.670 1.00 98.06 98 SER A N 1
ATOM 755 C CA . SER A 1 98 ? -11.185 -6.122 -16.688 1.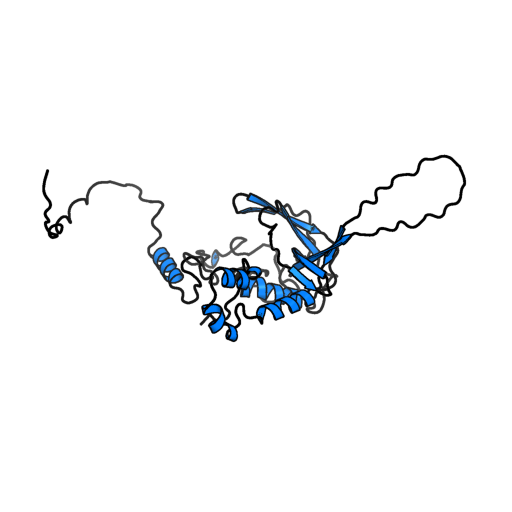00 98.06 98 SER A CA 1
ATOM 756 C C . SER A 1 98 ? -10.153 -6.532 -15.638 1.00 98.06 98 SER A C 1
ATOM 758 O O . SER A 1 98 ? -9.283 -5.745 -15.261 1.00 98.06 98 SER A O 1
ATOM 760 N N . ASN A 1 99 ? -10.199 -7.791 -15.205 1.00 97.75 99 ASN A N 1
ATOM 761 C CA . ASN A 1 99 ? -9.133 -8.409 -14.416 1.00 97.75 99 ASN A CA 1
ATOM 762 C C . ASN A 1 99 ? -7.917 -8.822 -15.269 1.00 97.75 99 ASN A C 1
ATOM 764 O O . ASN A 1 99 ? -6.896 -9.204 -14.713 1.00 97.75 99 ASN A O 1
ATOM 768 N N . ASN A 1 100 ? -8.003 -8.732 -16.606 1.00 98.12 100 ASN A N 1
ATOM 769 C CA . ASN A 1 100 ? -6.905 -9.016 -17.540 1.00 98.12 100 ASN A CA 1
ATOM 770 C C . ASN A 1 100 ? -6.241 -10.401 -17.318 1.00 98.12 100 ASN A C 1
ATOM 772 O O . ASN A 1 100 ? -5.042 -10.561 -17.547 1.00 98.12 100 ASN A O 1
ATOM 776 N N . ARG A 1 101 ? -7.012 -11.424 -16.902 1.00 97.62 101 ARG A N 1
ATOM 777 C CA . ARG A 1 101 ? -6.527 -12.793 -16.587 1.00 97.62 101 ARG A CA 1
ATOM 778 C C . ARG A 1 101 ? -5.681 -13.444 -17.684 1.00 97.62 101 ARG A C 1
ATOM 780 O O . ARG A 1 101 ? -4.844 -14.291 -17.408 1.00 97.62 101 ARG A O 1
ATOM 787 N N . ASN A 1 102 ? -5.894 -13.064 -18.938 1.00 96.75 102 ASN A N 1
ATOM 788 C CA . ASN A 1 102 ? -5.172 -13.599 -20.091 1.00 96.75 102 ASN A CA 1
ATOM 789 C C . ASN A 1 102 ? -3.731 -13.076 -20.242 1.00 96.75 102 ASN A C 1
ATOM 791 O O . ASN A 1 102 ? -3.010 -13.568 -21.105 1.00 96.75 102 ASN A O 1
ATOM 795 N N . ARG A 1 103 ? -3.326 -12.066 -19.467 1.00 96.81 103 ARG A N 1
ATOM 796 C CA . ARG A 1 103 ? -2.013 -11.408 -19.594 1.00 96.81 103 ARG A CA 1
ATOM 797 C C . ARG A 1 103 ? -1.364 -11.032 -18.260 1.00 96.81 103 ARG A C 1
ATOM 799 O O . ARG A 1 103 ? -0.280 -10.460 -18.262 1.00 96.81 103 ARG A O 1
ATOM 806 N N . LEU A 1 104 ? -2.037 -11.311 -17.147 1.00 98.25 104 LEU A N 1
ATOM 807 C CA . LEU A 1 104 ? -1.519 -11.095 -15.804 1.00 98.25 104 LEU A CA 1
ATOM 808 C C . LEU A 1 104 ? -1.240 -12.435 -15.127 1.00 98.25 104 LEU A C 1
ATOM 810 O O . LEU A 1 104 ? -2.047 -13.359 -15.204 1.00 98.25 104 LEU A O 1
ATOM 814 N N . TYR A 1 105 ? -0.117 -12.507 -14.424 1.00 98.25 105 TYR A N 1
ATOM 815 C CA . TYR A 1 105 ? 0.312 -13.662 -13.642 1.00 98.25 105 TYR A CA 1
ATOM 816 C C . TYR A 1 105 ? 0.164 -13.341 -12.159 1.00 98.25 105 TYR A C 1
ATOM 818 O O . TYR A 1 105 ? 0.672 -12.320 -11.694 1.00 98.25 105 TYR A O 1
ATOM 826 N N . HIS A 1 106 ? -0.570 -14.189 -11.442 1.00 98.19 106 HIS A N 1
ATOM 827 C CA . HIS A 1 106 ? -0.968 -13.968 -10.057 1.00 98.19 106 HIS A CA 1
ATOM 828 C C . HIS A 1 106 ? -0.050 -14.706 -9.081 1.00 98.19 106 HIS A C 1
ATOM 830 O O . HIS A 1 106 ? 0.194 -15.903 -9.230 1.00 98.19 106 HIS A O 1
ATOM 836 N N . TYR A 1 107 ? 0.377 -13.996 -8.039 1.00 97.25 107 TYR A N 1
ATOM 837 C CA . TYR A 1 107 ? 1.111 -14.575 -6.923 1.00 97.25 107 TYR A CA 1
ATOM 838 C C . TYR A 1 107 ? 0.622 -13.998 -5.594 1.00 97.25 107 TYR A C 1
ATOM 840 O O . TYR A 1 107 ? 0.405 -12.791 -5.477 1.00 97.25 107 TYR A O 1
ATOM 848 N N . ARG A 1 108 ? 0.515 -14.832 -4.560 1.00 96.06 108 ARG A N 1
ATOM 849 C CA . ARG A 1 108 ? 0.371 -14.376 -3.174 1.00 96.06 108 ARG A CA 1
ATOM 850 C C . ARG A 1 108 ? 1.743 -14.083 -2.583 1.00 96.06 108 ARG A C 1
ATOM 852 O O . ARG A 1 108 ? 2.663 -14.885 -2.724 1.00 96.06 108 ARG A O 1
ATOM 859 N N . VAL A 1 109 ? 1.883 -12.953 -1.895 1.00 94.25 109 VAL A N 1
ATOM 860 C CA . VAL A 1 109 ? 3.124 -12.616 -1.186 1.00 94.25 109 VAL A CA 1
ATOM 861 C C . VAL A 1 109 ? 3.107 -13.259 0.192 1.00 94.25 109 VAL A C 1
ATOM 863 O O . VAL A 1 109 ? 2.219 -12.980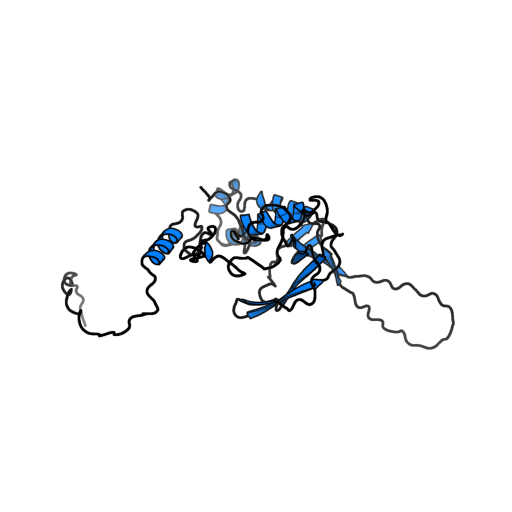 0.996 1.00 94.25 109 VAL A O 1
ATOM 866 N N . ILE A 1 110 ? 4.109 -14.089 0.473 1.00 92.69 110 ILE A N 1
ATOM 867 C CA . ILE A 1 110 ? 4.315 -14.699 1.786 1.00 92.69 110 ILE A CA 1
ATOM 868 C C . ILE A 1 110 ? 5.483 -14.041 2.488 1.00 92.69 110 ILE A C 1
ATOM 870 O O . ILE A 1 110 ? 6.510 -13.781 1.868 1.00 92.69 110 ILE A O 1
ATOM 874 N N . VAL A 1 111 ? 5.315 -13.810 3.790 1.00 93.88 111 VAL A N 1
ATOM 875 C CA . VAL A 1 111 ? 6.368 -13.321 4.678 1.00 93.88 111 VAL A CA 1
ATOM 876 C C . VAL A 1 111 ? 6.558 -14.310 5.822 1.00 93.88 111 VAL A C 1
ATOM 878 O O . VAL A 1 111 ? 5.600 -14.663 6.512 1.00 93.88 111 VAL A O 1
ATOM 881 N N . SER A 1 112 ? 7.796 -14.751 6.030 1.00 92.62 112 SER A N 1
ATOM 882 C CA . SER A 1 112 ? 8.187 -15.659 7.110 1.00 92.62 112 SER A CA 1
ATOM 883 C C . SER A 1 112 ? 9.407 -15.101 7.848 1.00 92.62 112 SER A C 1
ATOM 885 O O . SER A 1 112 ? 10.346 -14.685 7.183 1.00 92.62 112 SER A O 1
ATOM 887 N N . PRO A 1 113 ? 9.453 -15.087 9.191 1.00 93.81 113 PRO A N 1
ATOM 888 C CA . PRO A 1 113 ? 8.392 -15.482 10.117 1.00 93.81 113 PRO A CA 1
ATOM 889 C C . PRO A 1 113 ? 7.232 -14.469 10.141 1.00 93.81 113 PRO A C 1
ATOM 891 O O . PRO A 1 113 ? 7.360 -13.342 9.679 1.00 93.81 113 PRO A O 1
ATOM 894 N N . THR A 1 114 ? 6.091 -14.835 10.728 1.00 91.00 114 THR A N 1
ATOM 895 C CA . THR A 1 114 ? 4.904 -13.957 10.816 1.00 91.00 114 THR A CA 1
ATOM 896 C C . THR A 1 114 ? 4.853 -13.116 12.100 1.00 91.00 114 THR A C 1
ATOM 898 O O . THR A 1 114 ? 3.838 -12.488 12.396 1.00 91.00 114 THR A O 1
ATOM 901 N N . THR A 1 115 ? 5.950 -13.062 12.864 1.00 89.00 115 THR A N 1
ATOM 902 C CA . THR A 1 115 ? 6.018 -12.506 14.229 1.00 89.00 115 THR A CA 1
ATOM 903 C C . THR A 1 115 ? 5.432 -11.100 14.367 1.00 89.00 115 THR A C 1
ATOM 905 O O . THR A 1 115 ? 4.716 -10.835 15.328 1.00 89.00 115 THR A O 1
ATOM 908 N N . ASN A 1 116 ? 5.716 -10.190 13.427 1.00 86.06 116 ASN A N 1
ATOM 909 C CA . ASN A 1 116 ? 5.178 -8.823 13.448 1.00 86.06 116 ASN A CA 1
ATOM 910 C C . ASN A 1 116 ? 3.901 -8.635 12.606 1.00 86.06 116 ASN A C 1
ATOM 912 O O . ASN A 1 116 ? 3.367 -7.530 12.570 1.00 86.06 116 ASN A O 1
ATOM 916 N N . PHE A 1 117 ? 3.409 -9.688 11.950 1.00 84.38 117 PHE A N 1
ATOM 917 C CA . PHE A 1 117 ? 2.248 -9.643 11.053 1.00 84.38 117 PHE A CA 1
ATOM 918 C C . PHE A 1 117 ? 0.980 -10.233 11.680 1.00 84.38 117 PHE A C 1
ATOM 920 O O . PHE A 1 117 ? -0.121 -9.928 11.233 1.00 84.38 117 PHE A O 1
ATOM 927 N N . VAL A 1 118 ? 1.107 -11.032 12.745 1.00 82.31 118 VAL A N 1
ATOM 928 C CA . VAL A 1 118 ? -0.041 -11.504 13.528 1.00 82.31 118 VAL A CA 1
ATOM 929 C C . VAL A 1 118 ? -0.407 -10.448 14.569 1.00 82.31 118 VAL A C 1
ATOM 931 O O . VAL A 1 118 ? 0.300 -10.260 15.559 1.00 82.31 118 VAL A O 1
ATOM 934 N N . GLN A 1 119 ? -1.520 -9.752 14.342 1.00 80.00 119 GLN A N 1
ATOM 935 C CA . GLN A 1 119 ? -2.029 -8.719 15.243 1.00 80.00 119 GLN A CA 1
ATOM 936 C C . GLN A 1 119 ? -3.239 -9.233 16.042 1.00 80.00 119 GLN A C 1
ATOM 938 O O . GLN A 1 119 ? -4.079 -9.933 15.476 1.00 80.00 119 GLN A O 1
ATOM 943 N N . PRO A 1 120 ? -3.382 -8.872 17.335 1.00 84.00 120 PRO A N 1
ATOM 944 C CA . PRO A 1 120 ? -4.548 -9.260 18.136 1.00 84.00 120 PRO A CA 1
ATOM 945 C C . PRO A 1 120 ? -5.873 -8.716 17.589 1.00 84.00 120 PRO A C 1
ATOM 947 O O . PRO A 1 120 ? -6.916 -9.340 17.764 1.00 84.00 120 PRO A O 1
ATOM 950 N N . VAL A 1 121 ? -5.821 -7.548 16.944 1.00 88.12 121 VAL A N 1
ATOM 951 C CA . VAL A 1 121 ? -6.964 -6.873 16.324 1.00 88.12 121 VAL A CA 1
ATOM 952 C C . VAL A 1 121 ? -6.608 -6.617 14.858 1.00 88.12 121 VAL A C 1
ATOM 954 O O . VAL A 1 121 ? -6.023 -5.580 14.551 1.00 88.12 121 VAL A O 1
ATOM 957 N N . PRO A 1 122 ? -6.856 -7.582 13.957 1.00 91.81 122 PRO A N 1
ATOM 958 C CA . PRO A 1 122 ? -6.556 -7.411 12.544 1.00 91.81 122 PRO A CA 1
ATOM 959 C C . PRO A 1 122 ? -7.602 -6.520 11.865 1.00 91.81 122 PRO A C 1
ATOM 961 O O . PRO A 1 122 ? -8.738 -6.400 12.331 1.00 91.81 122 PRO A O 1
ATOM 964 N N . THR A 1 123 ? -7.249 -5.946 10.714 1.00 94.56 123 THR A N 1
ATOM 965 C CA . THR A 1 123 ? -8.225 -5.255 9.865 1.00 94.56 123 THR A CA 1
ATOM 966 C C . THR A 1 123 ? -9.276 -6.250 9.378 1.00 94.56 123 THR A C 1
ATOM 968 O O . THR A 1 123 ? -8.946 -7.277 8.776 1.00 94.56 123 THR A O 1
ATOM 971 N N . LYS A 1 124 ? -10.546 -5.940 9.646 1.00 95.44 124 LYS A N 1
ATOM 972 C CA . LYS A 1 124 ? -11.687 -6.817 9.397 1.00 95.44 124 LYS A CA 1
ATOM 973 C C . LYS A 1 124 ? -12.763 -6.074 8.619 1.00 95.44 124 LYS A C 1
ATOM 975 O O . LYS A 1 124 ? -13.106 -4.955 8.981 1.00 95.44 124 LYS A O 1
ATOM 980 N N . ILE A 1 125 ? -13.322 -6.719 7.601 1.00 97.50 125 ILE A N 1
ATOM 981 C CA . ILE A 1 125 ? -14.451 -6.202 6.825 1.00 97.50 125 ILE A CA 1
ATOM 982 C C . ILE A 1 125 ? -15.621 -7.169 6.973 1.00 97.50 125 ILE A C 1
ATOM 984 O O . ILE A 1 125 ? -15.499 -8.354 6.662 1.00 97.50 125 ILE A O 1
ATOM 988 N N . SER A 1 126 ? -16.760 -6.658 7.437 1.00 96.50 126 SER A N 1
ATOM 989 C CA . SER A 1 126 ? -18.004 -7.426 7.509 1.00 96.50 126 SER A CA 1
ATOM 990 C C . SER A 1 126 ? -18.796 -7.243 6.211 1.00 96.50 126 SER A C 1
ATOM 992 O O . SER A 1 126 ? -19.192 -6.129 5.867 1.00 96.50 126 SER A O 1
ATOM 994 N N . TYR A 1 127 ? -19.040 -8.335 5.489 1.00 97.06 127 TYR A N 1
ATOM 995 C CA . TYR A 1 127 ? -19.737 -8.344 4.202 1.00 97.06 127 TYR A CA 1
ATOM 996 C C . TYR A 1 127 ? -20.679 -9.548 4.117 1.00 97.06 127 TYR A C 1
ATOM 998 O O . TYR A 1 127 ? -20.279 -10.678 4.391 1.00 97.06 127 TYR A O 1
ATOM 1006 N N . GLU A 1 128 ? -21.953 -9.297 3.792 1.00 94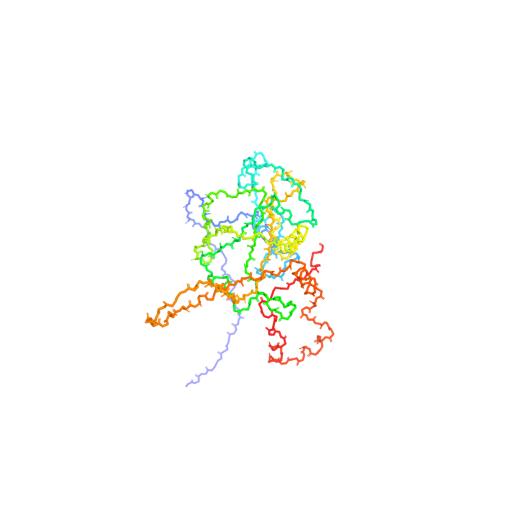.69 128 GLU A N 1
ATOM 1007 C CA . GLU A 1 128 ? -23.008 -10.323 3.672 1.00 94.69 128 GLU A CA 1
ATOM 1008 C C . GLU A 1 128 ? -23.093 -11.291 4.872 1.00 94.69 128 GLU A C 1
ATOM 1010 O O . GLU A 1 128 ? -23.276 -12.500 4.734 1.00 94.69 128 GLU A O 1
ATOM 1015 N N . GLY A 1 129 ? -22.948 -10.748 6.087 1.00 94.12 129 GLY A N 1
ATOM 1016 C CA . GLY A 1 129 ? -23.030 -11.520 7.332 1.00 94.12 129 GLY A CA 1
ATOM 1017 C C . GLY A 1 129 ? -21.794 -12.368 7.643 1.00 94.12 129 GLY A C 1
ATOM 1018 O O . GLY A 1 129 ? -21.845 -13.189 8.558 1.00 94.12 129 GLY A O 1
ATOM 1019 N N . ARG A 1 130 ? -20.689 -12.183 6.911 1.00 95.56 130 ARG A N 1
ATOM 1020 C CA . ARG A 1 130 ? -19.399 -12.829 7.178 1.00 95.56 130 ARG A CA 1
ATOM 1021 C C . ARG A 1 130 ? -18.330 -11.797 7.482 1.00 95.56 130 ARG A C 1
ATOM 1023 O O . ARG A 1 130 ? -18.342 -10.696 6.939 1.00 95.56 130 ARG A O 1
ATOM 1030 N N . ASP A 1 131 ? -17.386 -12.204 8.315 1.00 96.50 131 ASP A N 1
ATOM 1031 C CA . ASP A 1 131 ? -16.190 -11.432 8.615 1.00 96.50 131 ASP A CA 1
ATOM 1032 C C . ASP A 1 131 ? -15.029 -11.921 7.747 1.00 96.50 131 ASP A C 1
ATOM 1034 O O . ASP A 1 131 ? -14.707 -13.116 7.743 1.00 96.50 131 ASP A O 1
ATOM 1038 N N . TYR A 1 132 ? -14.405 -10.980 7.042 1.00 98.00 132 TYR A N 1
ATOM 1039 C CA . TYR A 1 132 ? -13.208 -11.187 6.239 1.00 98.00 132 TYR A CA 1
ATOM 1040 C C . TYR A 1 132 ? -12.027 -10.476 6.892 1.00 98.00 132 TYR A C 1
ATOM 1042 O O . TYR A 1 132 ? -12.121 -9.298 7.239 1.00 98.00 132 TYR A O 1
ATOM 1050 N N . ILE A 1 133 ? -10.916 -11.185 7.059 1.00 96.62 133 ILE A N 1
ATOM 1051 C CA . ILE A 1 133 ? -9.724 -10.696 7.759 1.00 96.62 133 ILE A CA 1
ATOM 1052 C C . ILE A 1 133 ? -8.620 -10.436 6.741 1.00 96.62 133 ILE A C 1
ATOM 1054 O O . ILE A 1 133 ? -8.446 -11.220 5.809 1.00 96.62 133 ILE A O 1
ATOM 1058 N N . PHE A 1 134 ? -7.879 -9.344 6.917 1.00 96.06 134 PHE A N 1
ATOM 1059 C CA . PHE A 1 134 ? -6.727 -9.039 6.079 1.00 96.06 134 PHE A CA 1
ATOM 1060 C C . PHE A 1 134 ? -5.671 -10.162 6.119 1.00 96.06 134 PHE A C 1
ATOM 1062 O O . PHE A 1 134 ? -5.225 -10.557 7.194 1.00 96.06 134 PHE A O 1
ATOM 1069 N N . ASP A 1 135 ? -5.258 -10.643 4.945 1.00 94.69 135 ASP A N 1
ATOM 1070 C CA . ASP A 1 135 ? -4.304 -11.749 4.738 1.00 94.69 135 ASP A CA 1
ATOM 1071 C C . ASP A 1 135 ? -3.199 -11.350 3.743 1.00 94.69 135 ASP A C 1
ATOM 1073 O O . ASP A 1 135 ? -2.829 -12.080 2.823 1.00 94.69 135 ASP A O 1
ATOM 1077 N N . GLY A 1 136 ? -2.691 -10.126 3.883 1.00 94.88 136 GLY A N 1
ATOM 1078 C CA . GLY A 1 136 ? -1.606 -9.624 3.047 1.00 94.88 136 GLY A CA 1
ATOM 1079 C C . GLY A 1 136 ? -2.057 -9.224 1.641 1.00 94.88 136 GLY A C 1
ATOM 1080 O O . GLY A 1 136 ? -3.161 -8.719 1.437 1.00 94.88 136 GLY A O 1
ATOM 1081 N N . PHE A 1 137 ? -1.167 -9.402 0.664 1.00 96.94 137 PHE A N 1
ATOM 1082 C CA . PHE A 1 137 ? -1.357 -8.913 -0.700 1.00 96.94 137 PHE A CA 1
ATOM 1083 C C . PHE A 1 137 ? -1.179 -10.016 -1.739 1.00 96.94 137 PHE A C 1
ATOM 1085 O O . PHE A 1 137 ? -0.330 -10.901 -1.615 1.00 96.94 137 PHE A O 1
ATOM 1092 N N . SER A 1 138 ? -1.966 -9.905 -2.804 1.00 98.00 138 SER A N 1
ATOM 1093 C CA . SER A 1 138 ? -1.684 -10.557 -4.080 1.00 98.00 138 SER A CA 1
ATOM 1094 C C . SER A 1 138 ? -0.994 -9.563 -5.008 1.00 98.00 138 SER A C 1
ATOM 1096 O O . SER A 1 138 ? -1.345 -8.379 -5.016 1.00 98.00 138 SER A O 1
ATOM 1098 N N . ILE A 1 139 ? -0.039 -10.046 -5.794 1.00 97.50 139 ILE A N 1
ATOM 1099 C CA . ILE A 1 139 ? 0.626 -9.293 -6.855 1.00 97.50 139 ILE A CA 1
ATOM 1100 C C . ILE A 1 139 ? 0.230 -9.860 -8.215 1.00 97.50 139 ILE A C 1
ATOM 1102 O O . ILE A 1 139 ? 0.086 -11.074 -8.377 1.00 97.50 139 ILE A O 1
ATOM 1106 N N . PHE A 1 140 ? 0.074 -8.970 -9.190 1.00 98.44 140 PHE A N 1
ATOM 1107 C CA . PHE A 1 140 ? -0.190 -9.317 -10.580 1.00 98.44 140 PHE A CA 1
ATOM 1108 C C . PHE A 1 140 ? 0.876 -8.693 -11.466 1.00 98.44 140 PHE A C 1
ATOM 1110 O O . PHE A 1 140 ? 1.032 -7.471 -11.487 1.00 98.44 140 PHE A O 1
ATOM 1117 N N . LEU A 1 141 ? 1.597 -9.536 -12.195 1.00 97.56 141 LEU A N 1
ATOM 1118 C CA . LEU A 1 141 ? 2.701 -9.138 -13.064 1.00 97.56 141 LEU A CA 1
ATOM 1119 C C . LEU A 1 141 ? 2.324 -9.348 -14.529 1.00 97.56 141 LEU A C 1
ATOM 1121 O O . LEU A 1 141 ? 1.573 -10.265 -14.852 1.00 97.56 141 LEU A O 1
ATOM 1125 N N . HIS A 1 142 ? 2.876 -8.532 -15.428 1.00 97.31 142 HIS A N 1
ATOM 1126 C CA . HIS A 1 142 ? 2.661 -8.668 -16.883 1.00 97.31 142 HIS A CA 1
ATOM 1127 C C . HIS A 1 142 ? 3.552 -9.741 -17.527 1.00 97.31 142 HIS A C 1
ATOM 1129 O O . HIS A 1 142 ? 3.514 -9.953 -18.736 1.00 97.31 142 HIS A O 1
ATOM 1135 N N . TYR A 1 143 ? 4.359 -10.425 -16.718 1.00 95.00 143 TYR A N 1
ATOM 1136 C CA . TYR A 1 143 ? 5.236 -11.515 -17.117 1.00 95.00 143 TYR A CA 1
ATOM 1137 C C . TYR A 1 143 ? 5.257 -12.587 -16.027 1.00 95.00 143 TYR A C 1
ATOM 1139 O O . TYR A 1 143 ? 5.002 -12.308 -14.852 1.00 95.00 143 TYR A O 1
ATOM 1147 N N . LYS A 1 144 ? 5.545 -13.826 -16.430 1.00 95.69 144 LYS A N 1
ATOM 1148 C CA . LYS A 1 144 ? 5.658 -14.943 -15.499 1.00 95.69 144 LYS A CA 1
ATOM 1149 C C . LYS A 1 144 ? 6.983 -14.842 -14.748 1.00 95.69 144 LYS A C 1
ATOM 1151 O O . LYS A 1 144 ? 8.018 -14.591 -15.358 1.00 95.69 144 LYS A O 1
ATOM 1156 N N . LEU A 1 145 ? 6.944 -15.051 -13.438 1.00 93.06 145 LEU A N 1
ATOM 1157 C CA . LEU A 1 145 ? 8.149 -15.241 -12.645 1.00 93.06 145 LEU A CA 1
ATOM 1158 C C . LEU A 1 145 ? 8.739 -16.625 -12.915 1.00 93.06 145 LEU A C 1
ATOM 1160 O O . LEU A 1 145 ? 8.027 -17.630 -12.872 1.00 93.06 145 LEU A O 1
ATOM 1164 N N . ASP A 1 146 ? 10.045 -16.656 -13.155 1.00 88.25 146 ASP A N 1
ATOM 1165 C CA . ASP A 1 146 ? 10.829 -17.886 -13.202 1.00 88.25 146 ASP A CA 1
ATOM 1166 C C . ASP A 1 146 ? 11.204 -18.329 -11.771 1.00 88.25 146 ASP A C 1
ATOM 1168 O O . ASP A 1 146 ? 10.505 -18.039 -10.799 1.00 88.25 146 ASP A O 1
ATOM 1172 N N . ASN A 1 147 ? 12.336 -19.019 -11.610 1.00 81.19 147 ASN A N 1
ATOM 1173 C CA . ASN A 1 147 ? 12.871 -19.435 -10.312 1.00 81.19 147 ASN A CA 1
ATOM 1174 C C . ASN A 1 147 ? 13.447 -18.238 -9.533 1.00 81.19 147 ASN A C 1
ATOM 1176 O O . ASN A 1 147 ? 14.664 -18.091 -9.403 1.00 81.19 147 ASN A O 1
ATOM 1180 N N . VAL A 1 148 ? 12.569 -17.364 -9.039 1.00 83.56 148 VAL A N 1
ATOM 1181 C CA . VAL A 1 148 ? 12.952 -16.190 -8.248 1.00 83.56 148 VAL A CA 1
ATOM 1182 C C . VAL A 1 148 ? 13.412 -16.648 -6.860 1.00 83.56 148 VAL A C 1
ATOM 1184 O O . VAL A 1 148 ? 12.659 -17.337 -6.168 1.00 83.56 148 VAL A O 1
ATOM 1187 N N . PRO A 1 149 ? 14.633 -16.292 -6.424 1.00 85.25 149 PRO A N 1
ATOM 1188 C CA . PRO A 1 149 ? 15.083 -16.616 -5.078 1.00 85.25 149 PRO A CA 1
ATOM 1189 C C . PRO A 1 149 ? 14.263 -15.841 -4.030 1.00 85.25 149 PRO A C 1
ATOM 1191 O O . PRO A 1 149 ? 13.820 -14.723 -4.310 1.00 85.25 149 PRO A O 1
ATOM 1194 N N . PRO A 1 150 ? 14.093 -16.377 -2.807 1.00 83.69 150 PRO A N 1
ATOM 1195 C CA . PRO A 1 150 ? 13.478 -15.631 -1.715 1.00 83.69 150 PRO A CA 1
ATOM 1196 C C . PRO A 1 150 ? 14.196 -14.299 -1.469 1.00 83.69 150 PRO A C 1
ATOM 1198 O O . PRO A 1 150 ? 15.427 -14.235 -1.433 1.00 83.69 150 PRO A O 1
ATOM 1201 N N . CYS A 1 151 ? 13.422 -13.233 -1.283 1.00 92.31 151 CYS A N 1
ATOM 1202 C CA . CYS A 1 151 ? 13.935 -11.924 -0.909 1.00 92.31 151 CYS A CA 1
ATOM 1203 C C . CYS A 1 151 ? 14.091 -11.865 0.612 1.00 92.31 151 CYS A C 1
ATOM 1205 O O . CYS A 1 151 ? 13.109 -11.998 1.338 1.00 92.31 151 CYS A O 1
ATOM 1207 N N . GLN A 1 152 ? 15.315 -11.660 1.099 1.00 94.94 152 GLN A N 1
ATOM 1208 C CA . GLN A 1 152 ? 15.584 -11.579 2.533 1.00 94.94 152 GLN A CA 1
ATOM 1209 C C . GLN A 1 152 ? 15.711 -10.128 2.993 1.00 94.94 152 GLN A C 1
ATOM 1211 O O . GLN A 1 152 ? 16.521 -9.371 2.458 1.00 94.94 152 GLN A O 1
ATOM 1216 N N . ILE A 1 153 ? 14.947 -9.744 4.015 1.00 95.06 153 ILE A N 1
ATOM 1217 C CA . ILE A 1 153 ? 14.971 -8.397 4.593 1.00 95.06 153 ILE A CA 1
ATOM 1218 C C . ILE A 1 153 ? 15.149 -8.489 6.107 1.00 95.06 153 ILE A C 1
ATOM 1220 O O . ILE A 1 153 ? 14.342 -9.089 6.812 1.00 95.06 153 ILE A O 1
ATOM 1224 N N . LEU A 1 154 ? 16.193 -7.843 6.634 1.00 95.56 154 LEU A N 1
ATOM 1225 C CA . LEU A 1 154 ? 16.392 -7.700 8.076 1.00 95.56 154 LEU A CA 1
ATOM 1226 C C . LEU A 1 154 ? 15.614 -6.482 8.593 1.00 95.56 154 LEU A C 1
ATOM 1228 O O . LEU A 1 154 ? 15.962 -5.338 8.293 1.00 95.56 154 LEU A O 1
ATOM 1232 N N . ARG A 1 155 ? 14.584 -6.707 9.415 1.00 94.94 155 ARG A N 1
ATOM 1233 C CA . ARG A 1 155 ? 13.793 -5.635 10.040 1.00 94.94 155 ARG A CA 1
ATOM 1234 C C . ARG A 1 155 ? 13.363 -6.028 11.450 1.00 94.94 155 ARG A C 1
ATOM 1236 O O . ARG A 1 155 ? 13.115 -7.190 11.722 1.00 94.94 155 ARG A O 1
ATOM 1243 N N . PHE A 1 156 ? 13.297 -5.063 12.372 1.00 91.56 156 PHE A N 1
ATOM 1244 C CA . PHE A 1 156 ? 12.968 -5.317 13.788 1.00 91.56 156 PHE A CA 1
ATOM 1245 C C . PHE A 1 156 ? 13.857 -6.388 14.449 1.00 91.56 156 PHE A C 1
ATOM 1247 O O . PHE A 1 156 ? 13.411 -7.116 15.329 1.00 91.56 156 PHE A O 1
ATOM 1254 N N . ASN A 1 157 ? 15.121 -6.480 14.019 1.00 92.88 157 ASN A N 1
ATOM 1255 C CA . ASN A 1 157 ? 16.074 -7.520 14.429 1.00 92.88 157 ASN A CA 1
ATOM 1256 C C . ASN A 1 157 ? 15.624 -8.958 14.101 1.00 92.88 157 ASN A C 1
ATOM 1258 O O . ASN A 1 157 ? 16.109 -9.907 14.710 1.00 92.88 157 ASN A O 1
ATOM 1262 N N . LEU A 1 158 ? 14.725 -9.118 13.128 1.00 94.12 158 LEU A N 1
ATOM 1263 C CA . LEU A 1 158 ? 14.291 -10.394 12.578 1.00 94.12 158 LEU A CA 1
ATOM 1264 C C . LEU A 1 158 ? 14.616 -10.432 11.085 1.00 94.12 158 LEU A C 1
ATOM 1266 O O . LEU A 1 158 ? 14.406 -9.454 10.363 1.00 94.12 158 LEU A O 1
ATOM 1270 N N . LEU A 1 159 ? 15.177 -11.552 10.636 1.00 96.25 159 LEU A N 1
ATOM 1271 C CA . LEU A 1 159 ? 15.381 -11.809 9.218 1.00 96.25 159 LEU A CA 1
ATOM 1272 C C . LEU A 1 159 ? 14.077 -12.365 8.649 1.00 96.25 159 LEU A C 1
ATOM 1274 O O . LEU A 1 159 ? 13.606 -13.402 9.112 1.00 96.25 159 LEU A O 1
ATOM 1278 N N . TYR A 1 160 ? 13.502 -11.653 7.686 1.00 96.00 160 TYR A N 1
ATOM 1279 C CA . TYR A 1 160 ? 12.287 -12.045 6.989 1.00 96.00 160 TYR A CA 1
ATOM 1280 C C . TYR A 1 160 ? 12.613 -12.576 5.601 1.00 96.00 160 TYR A C 1
ATOM 1282 O O . TYR A 1 160 ? 13.307 -11.904 4.845 1.00 96.00 160 TYR A O 1
ATOM 1290 N N . ASP A 1 161 ? 12.055 -13.728 5.260 1.00 94.75 161 ASP A N 1
ATOM 1291 C CA . ASP A 1 161 ? 11.966 -14.255 3.907 1.00 94.75 161 ASP A CA 1
ATOM 1292 C C . ASP A 1 161 ? 10.636 -13.814 3.290 1.00 94.75 161 ASP A C 1
ATOM 1294 O O . ASP A 1 161 ? 9.562 -14.090 3.831 1.00 94.75 161 ASP A O 1
ATOM 1298 N N . ILE A 1 162 ? 10.716 -13.134 2.151 1.00 94.25 162 ILE A N 1
ATOM 1299 C CA . ILE A 1 162 ? 9.580 -12.694 1.350 1.00 94.25 162 ILE A CA 1
ATOM 1300 C C . ILE A 1 162 ? 9.649 -13.412 0.013 1.00 94.25 162 ILE A C 1
ATOM 1302 O O . ILE A 1 162 ? 10.641 -13.296 -0.710 1.00 94.25 162 ILE A O 1
ATOM 1306 N N . PHE A 1 163 ? 8.604 -14.150 -0.337 1.00 92.56 163 PHE A N 1
ATOM 1307 C CA . PHE A 1 163 ? 8.571 -14.868 -1.605 1.00 92.56 163 PHE A CA 1
ATOM 1308 C C . PHE A 1 163 ? 7.156 -14.936 -2.191 1.00 92.56 163 PHE A C 1
ATOM 1310 O O . PHE A 1 163 ? 6.173 -15.015 -1.446 1.00 92.56 163 PHE A O 1
ATOM 1317 N N . PRO A 1 164 ? 7.042 -14.881 -3.528 1.00 94.31 164 PRO A N 1
ATOM 1318 C CA . PRO A 1 164 ? 5.781 -15.070 -4.221 1.00 94.31 164 PRO A CA 1
ATOM 1319 C C . PRO A 1 164 ? 5.424 -16.560 -4.290 1.00 94.31 164 PRO A C 1
ATOM 1321 O O . PRO A 1 164 ? 6.274 -17.401 -4.578 1.00 94.31 164 PRO A O 1
ATOM 1324 N N . VAL A 1 165 ? 4.153 -16.882 -4.069 1.00 93.56 165 VAL A N 1
ATOM 1325 C CA . VAL A 1 165 ? 3.581 -18.219 -4.266 1.00 93.56 165 VAL A CA 1
ATOM 1326 C C . VAL A 1 165 ? 2.508 -18.127 -5.343 1.00 93.56 165 VAL A C 1
ATOM 1328 O O . VAL A 1 165 ? 1.578 -17.334 -5.217 1.00 93.56 165 VAL A O 1
ATOM 1331 N N . GLU A 1 166 ? 2.648 -18.907 -6.416 1.00 95.00 166 GLU A N 1
ATOM 1332 C CA . GLU A 1 166 ? 1.635 -18.985 -7.476 1.00 95.00 166 GLU A CA 1
ATOM 1333 C C . GLU A 1 166 ? 0.360 -19.630 -6.908 1.00 95.00 166 GLU A C 1
ATOM 1335 O O . GLU A 1 166 ? 0.408 -20.694 -6.292 1.00 95.00 166 GLU A O 1
ATOM 1340 N N . GLU A 1 167 ? -0.778 -18.964 -7.088 1.00 94.12 167 GLU A N 1
ATOM 1341 C CA . GLU A 1 167 ? -2.092 -19.395 -6.598 1.00 94.12 167 GLU A CA 1
ATOM 1342 C C . GLU A 1 167 ? -3.145 -19.224 -7.697 1.00 94.12 167 GLU A C 1
ATOM 1344 O O . GLU A 1 167 ? -2.923 -18.523 -8.690 1.00 94.12 167 GLU A O 1
ATOM 1349 N N . GLU A 1 168 ? -4.324 -19.820 -7.503 1.00 94.50 168 GLU A N 1
ATOM 1350 C CA . GLU A 1 168 ? -5.451 -19.636 -8.415 1.00 94.50 168 GLU A CA 1
ATOM 1351 C C . GLU A 1 168 ? -5.763 -18.146 -8.627 1.00 94.50 168 GLU A C 1
ATOM 1353 O O . GLU A 1 168 ? -5.768 -17.348 -7.688 1.00 94.50 168 GLU A O 1
ATOM 1358 N N . PHE A 1 169 ? -5.988 -17.764 -9.885 1.00 97.44 169 PHE A N 1
ATOM 1359 C CA . PHE A 1 169 ? -6.217 -16.376 -10.267 1.00 97.44 169 PHE A CA 1
ATOM 1360 C C . PHE A 1 169 ? -7.575 -15.881 -9.731 1.00 97.44 169 PHE A C 1
ATOM 1362 O O . PHE A 1 169 ? -8.607 -16.398 -10.166 1.00 97.44 169 PHE A O 1
ATOM 1369 N N . PRO A 1 170 ? -7.616 -14.866 -8.849 1.00 96.38 170 PRO A N 1
ATOM 1370 C CA . PRO A 1 170 ? -8.864 -14.357 -8.289 1.00 96.38 170 PRO A CA 1
ATOM 1371 C C . PRO A 1 170 ? -9.694 -13.629 -9.352 1.00 96.38 170 PRO A C 1
ATOM 1373 O O . PRO A 1 170 ? -9.169 -12.892 -10.182 1.00 96.38 170 PRO A O 1
ATOM 1376 N N . GLU A 1 171 ? -11.013 -13.810 -9.332 1.00 94.69 171 GLU A N 1
ATOM 1377 C CA . GLU A 1 171 ? -11.860 -13.344 -10.438 1.00 94.69 171 GLU A CA 1
ATOM 1378 C C . GLU A 1 171 ? -12.455 -11.948 -10.213 1.00 94.69 171 GLU A C 1
ATOM 1380 O O . GLU A 1 171 ? -12.616 -11.186 -11.168 1.00 94.69 171 GLU A O 1
ATOM 1385 N N . PHE A 1 172 ? -12.748 -11.592 -8.959 1.00 97.06 172 PHE A N 1
ATOM 1386 C CA . PHE A 1 172 ? -13.614 -10.460 -8.611 1.00 97.06 172 PHE A CA 1
ATOM 1387 C C . PHE A 1 172 ? -12.855 -9.154 -8.338 1.00 97.06 172 PHE A C 1
ATOM 1389 O O . PHE A 1 172 ? -12.953 -8.562 -7.259 1.00 97.06 172 PHE A O 1
ATOM 1396 N N . PHE A 1 173 ? -12.114 -8.685 -9.342 1.00 98.44 173 PHE A N 1
ATOM 1397 C CA . PHE A 1 173 ? -11.477 -7.368 -9.343 1.00 98.44 173 PHE A CA 1
ATOM 1398 C C . PHE A 1 173 ? -11.432 -6.756 -10.750 1.00 98.44 173 PHE A C 1
ATOM 1400 O O . PHE A 1 173 ? -11.608 -7.445 -11.751 1.00 98.44 173 PHE A O 1
ATOM 1407 N N . SER A 1 174 ? -11.165 -5.454 -10.835 1.00 98.50 174 SER A N 1
ATOM 1408 C CA . SER A 1 174 ? -10.761 -4.791 -12.078 1.00 98.50 174 SER A CA 1
ATOM 1409 C C . SER A 1 174 ? -9.428 -4.086 -11.868 1.00 98.50 174 SER A C 1
ATOM 1411 O O . SER A 1 174 ? -9.112 -3.679 -10.748 1.00 98.50 174 SER A O 1
ATOM 1413 N N . VAL A 1 175 ? -8.632 -3.926 -12.926 1.00 98.38 175 VAL A N 1
ATOM 1414 C CA . VAL A 1 175 ? -7.340 -3.229 -12.819 1.00 98.38 175 VAL A CA 1
ATOM 1415 C C . VAL A 1 175 ? -7.522 -1.796 -12.315 1.00 98.38 175 VAL A C 1
ATOM 1417 O O . VAL A 1 175 ? -6.783 -1.371 -11.434 1.00 98.38 175 VAL A O 1
ATOM 1420 N N . ARG A 1 176 ? -8.575 -1.093 -12.755 1.00 98.25 176 ARG A N 1
ATOM 1421 C CA . ARG A 1 176 ? -8.902 0.246 -12.244 1.00 98.25 176 ARG A CA 1
ATOM 1422 C C . ARG A 1 176 ? -9.110 0.256 -10.729 1.00 98.25 176 ARG A C 1
ATOM 1424 O O . ARG A 1 176 ? -8.672 1.188 -10.064 1.00 98.25 176 ARG A O 1
ATOM 1431 N N . ALA A 1 177 ? -9.774 -0.762 -10.180 1.00 98.44 177 ALA A N 1
ATOM 1432 C CA . ALA A 1 177 ? -9.988 -0.860 -8.741 1.00 98.44 177 ALA A CA 1
ATOM 1433 C C . ALA A 1 177 ? -8.664 -1.034 -7.977 1.00 98.44 177 ALA A C 1
ATOM 1435 O O . ALA A 1 177 ? -8.472 -0.403 -6.939 1.00 98.44 177 ALA A O 1
ATOM 1436 N N . LEU A 1 178 ? -7.735 -1.837 -8.510 1.00 98.38 178 LEU A N 1
ATOM 1437 C CA . LEU A 1 178 ? -6.402 -2.012 -7.923 1.00 98.38 178 LEU A CA 1
ATOM 1438 C C . LEU A 1 178 ? -5.567 -0.730 -7.997 1.00 98.38 178 LEU A C 1
ATOM 1440 O O . LEU A 1 178 ? -4.890 -0.388 -7.029 1.00 98.38 178 LEU A O 1
ATOM 1444 N N . ASP A 1 179 ? -5.642 -0.000 -9.110 1.00 96.56 179 ASP A N 1
ATOM 1445 C CA . ASP A 1 179 ? -4.922 1.263 -9.286 1.00 96.56 179 ASP A CA 1
ATOM 1446 C C . ASP A 1 179 ? -5.433 2.333 -8.302 1.00 96.56 179 ASP A C 1
ATOM 1448 O O . ASP A 1 179 ? -4.629 3.010 -7.660 1.00 96.56 179 ASP A O 1
ATOM 1452 N N . LEU A 1 180 ? -6.756 2.430 -8.100 1.00 97.12 180 LEU A N 1
ATOM 1453 C CA . LEU A 1 180 ? -7.359 3.318 -7.095 1.00 97.12 180 LEU A CA 1
ATOM 1454 C C . LEU A 1 180 ? -6.924 2.956 -5.671 1.00 97.12 180 LEU A C 1
ATOM 1456 O O . LEU A 1 180 ? -6.532 3.837 -4.908 1.00 97.12 180 LEU A O 1
ATOM 1460 N N . LEU A 1 181 ? -6.957 1.667 -5.317 1.00 96.94 181 LEU A N 1
ATOM 1461 C CA . LEU A 1 181 ? -6.489 1.196 -4.010 1.00 96.94 181 LEU A CA 1
ATOM 1462 C C . LEU A 1 181 ? -5.005 1.488 -3.801 1.00 96.94 181 LEU A C 1
ATOM 1464 O O . LEU A 1 181 ? -4.609 1.896 -2.714 1.00 96.94 181 LEU A O 1
ATOM 1468 N N . THR A 1 182 ? -4.193 1.293 -4.838 1.00 95.69 182 THR A N 1
ATOM 1469 C CA . THR A 1 182 ? -2.751 1.529 -4.773 1.00 95.69 182 THR A CA 1
ATOM 1470 C C . THR A 1 182 ? -2.459 3.014 -4.559 1.00 95.69 182 THR A C 1
ATOM 1472 O O . THR A 1 182 ? -1.678 3.360 -3.674 1.00 95.69 182 THR A O 1
ATOM 1475 N N . GLN A 1 183 ? -3.128 3.892 -5.309 1.00 94.75 183 GLN A N 1
ATOM 1476 C CA . GLN A 1 183 ? -3.007 5.341 -5.155 1.00 94.75 183 GLN A CA 1
ATOM 1477 C C . GLN A 1 183 ? -3.435 5.791 -3.751 1.00 94.75 183 GLN A C 1
ATOM 1479 O O . GLN A 1 183 ? -2.675 6.465 -3.057 1.00 94.75 183 GLN A O 1
ATOM 1484 N N . TYR A 1 184 ? -4.619 5.372 -3.305 1.00 93.94 184 TYR A N 1
ATOM 1485 C CA . TYR A 1 184 ? -5.145 5.756 -1.999 1.00 93.94 184 TYR A CA 1
ATOM 1486 C C . TYR A 1 184 ? -4.259 5.255 -0.849 1.00 93.94 184 TYR A C 1
ATOM 1488 O O . TYR A 1 184 ? -3.875 6.023 0.029 1.00 93.94 184 TYR A O 1
ATOM 1496 N N . LEU A 1 185 ? -3.883 3.973 -0.855 1.00 93.75 185 LEU A N 1
ATOM 1497 C CA . LEU A 1 185 ? -3.142 3.374 0.252 1.00 93.75 185 LEU A CA 1
ATOM 1498 C C . LEU A 1 185 ? -1.678 3.825 0.287 1.00 93.75 185 LEU A C 1
ATOM 1500 O O . LEU A 1 185 ? -1.187 4.241 1.331 1.00 93.75 185 LEU A O 1
ATOM 1504 N N . PHE A 1 186 ? -0.954 3.722 -0.827 1.00 94.62 186 PHE A N 1
ATOM 1505 C CA . PHE A 1 186 ? 0.495 3.926 -0.806 1.00 94.62 186 PHE A CA 1
ATOM 1506 C C . PHE A 1 186 ? 0.893 5.391 -0.973 1.00 94.62 186 PHE A C 1
ATOM 1508 O O . PHE A 1 186 ? 1.925 5.787 -0.437 1.00 94.62 186 PHE A O 1
ATOM 1515 N N . VAL A 1 187 ? 0.089 6.202 -1.666 1.00 91.56 187 VAL A N 1
ATOM 1516 C CA . VAL A 1 187 ? 0.406 7.620 -1.886 1.00 91.56 187 VAL A CA 1
ATOM 1517 C C . VAL A 1 187 ? -0.324 8.497 -0.880 1.00 91.56 187 VAL A C 1
ATOM 1519 O O . VAL A 1 187 ? 0.325 9.220 -0.134 1.00 91.56 187 VAL A O 1
ATOM 1522 N N . GLU A 1 188 ? -1.653 8.428 -0.822 1.00 90.06 188 GLU A N 1
ATOM 1523 C CA . GLU A 1 188 ? -2.431 9.363 0.003 1.00 90.06 188 GLU A CA 1
ATOM 1524 C C . GLU A 1 188 ? -2.368 9.025 1.497 1.00 90.06 188 GLU A C 1
ATOM 1526 O O . GLU A 1 188 ? -2.218 9.924 2.322 1.00 90.06 188 GLU A O 1
ATOM 1531 N N . LEU A 1 189 ? -2.465 7.741 1.860 1.00 90.12 189 LEU A N 1
ATOM 1532 C CA . LEU A 1 189 ? -2.494 7.319 3.261 1.00 90.12 189 LEU A CA 1
ATOM 1533 C C . LEU A 1 189 ? -1.096 7.168 3.876 1.00 90.12 189 LEU A C 1
ATOM 1535 O O . LEU A 1 189 ? -0.890 7.548 5.027 1.00 90.12 189 LEU A O 1
ATOM 1539 N N . LEU A 1 190 ? -0.156 6.574 3.135 1.00 91.75 190 LEU A N 1
ATOM 1540 C CA . LEU A 1 190 ? 1.180 6.226 3.637 1.00 91.75 190 LEU A CA 1
ATOM 1541 C C . LEU A 1 190 ? 2.300 7.166 3.163 1.00 91.75 190 LEU A C 1
ATOM 1543 O O . LEU A 1 190 ? 3.432 7.012 3.618 1.00 91.75 190 LEU A O 1
ATOM 1547 N N . GLU A 1 191 ? 2.007 8.119 2.271 1.00 91.56 191 GLU A N 1
ATOM 1548 C CA . GLU A 1 191 ? 2.967 9.098 1.739 1.00 91.56 191 GLU A CA 1
ATOM 1549 C C . GLU A 1 191 ? 4.272 8.460 1.206 1.00 91.56 191 GLU A C 1
ATOM 1551 O O . GLU A 1 191 ? 5.372 8.960 1.458 1.00 91.56 191 GLU A O 1
ATOM 1556 N N . LEU A 1 192 ? 4.189 7.347 0.463 1.00 93.88 192 LEU A N 1
ATOM 1557 C CA . LEU A 1 192 ? 5.346 6.707 -0.186 1.00 93.88 192 LEU A CA 1
ATOM 1558 C C . LEU A 1 192 ? 5.688 7.402 -1.515 1.00 93.88 192 LEU A C 1
ATOM 1560 O O . LEU A 1 192 ? 5.572 6.824 -2.592 1.00 93.88 192 LEU A O 1
ATOM 1564 N N . LEU A 1 193 ? 6.089 8.671 -1.432 1.00 92.00 193 LEU A N 1
ATOM 1565 C CA . LEU A 1 193 ? 6.130 9.600 -2.571 1.00 92.00 193 LEU A CA 1
ATOM 1566 C C . LEU A 1 193 ? 7.139 9.233 -3.673 1.00 92.00 193 LEU A C 1
ATOM 1568 O O . LEU A 1 193 ? 6.887 9.490 -4.847 1.00 92.00 193 LEU A O 1
ATOM 1572 N N . ASP A 1 194 ? 8.271 8.630 -3.306 1.00 92.19 194 ASP A N 1
ATOM 1573 C CA . ASP A 1 194 ? 9.329 8.240 -4.251 1.00 92.19 194 ASP A CA 1
ATOM 1574 C C . ASP A 1 194 ? 9.183 6.797 -4.767 1.00 92.19 194 ASP A C 1
ATOM 1576 O O . ASP A 1 194 ? 10.016 6.314 -5.542 1.00 92.19 194 ASP A O 1
ATOM 1580 N N . LEU A 1 195 ? 8.132 6.087 -4.344 1.00 92.12 195 LEU A N 1
ATOM 1581 C CA . LEU A 1 195 ? 7.859 4.725 -4.782 1.00 92.12 195 LEU A CA 1
ATOM 1582 C C . LEU A 1 195 ? 7.200 4.739 -6.166 1.00 92.12 195 LEU A C 1
ATOM 1584 O O . LEU A 1 195 ? 5.996 4.947 -6.300 1.00 92.12 195 LEU A O 1
ATOM 1588 N N . SER A 1 196 ? 7.999 4.487 -7.203 1.00 89.94 196 SER A N 1
ATOM 1589 C CA . SER A 1 196 ? 7.515 4.331 -8.576 1.00 89.94 196 SER A CA 1
ATOM 1590 C C . SER A 1 196 ? 7.452 2.861 -8.968 1.00 89.94 196 SER A C 1
ATOM 1592 O O . SER A 1 196 ? 8.462 2.163 -8.970 1.00 89.94 196 SER A O 1
ATOM 1594 N N . TRP A 1 197 ? 6.271 2.419 -9.394 1.00 92.44 197 TRP A N 1
ATOM 1595 C CA . TRP A 1 197 ? 6.058 1.105 -10.007 1.00 92.44 197 TRP A CA 1
ATOM 1596 C C . TRP A 1 197 ? 6.202 1.142 -11.532 1.00 92.44 197 TRP A C 1
ATOM 1598 O O . TRP A 1 197 ? 5.676 0.277 -12.226 1.00 92.44 197 TRP A O 1
ATOM 1608 N N . ARG A 1 198 ? 6.835 2.180 -12.082 1.00 94.31 198 ARG A N 1
ATOM 1609 C CA . ARG A 1 198 ? 7.070 2.346 -13.520 1.00 94.31 198 ARG A CA 1
ATOM 1610 C C . ARG A 1 198 ? 8.562 2.481 -13.794 1.00 94.31 198 ARG A C 1
ATOM 1612 O O . ARG A 1 198 ? 9.248 3.102 -12.973 1.00 94.31 198 ARG A O 1
ATOM 1619 N N . PRO A 1 199 ? 9.029 2.001 -14.959 1.00 93.56 199 PRO A N 1
ATOM 1620 C CA . PRO A 1 199 ? 10.386 2.263 -15.407 1.00 93.56 199 PRO A CA 1
ATOM 1621 C C . PRO A 1 199 ? 10.688 3.761 -15.431 1.00 93.56 199 PRO A C 1
ATOM 1623 O O . PRO A 1 199 ? 9.823 4.593 -15.731 1.00 93.56 199 PRO A O 1
ATOM 1626 N N . VAL A 1 200 ? 11.933 4.117 -15.126 1.00 91.62 200 VAL A N 1
ATOM 1627 C CA . VAL A 1 200 ? 12.366 5.518 -15.061 1.00 91.62 200 VAL A CA 1
ATOM 1628 C C . VAL A 1 200 ? 12.122 6.229 -16.393 1.00 91.62 200 VAL A C 1
ATOM 1630 O O . VAL A 1 200 ? 12.554 5.779 -17.450 1.00 91.62 200 VAL A O 1
ATOM 1633 N N . GLY A 1 201 ? 11.446 7.379 -16.329 1.00 89.00 201 GLY A N 1
ATOM 1634 C CA . GLY A 1 201 ? 11.134 8.206 -17.498 1.00 89.00 201 GLY A CA 1
ATOM 1635 C C . GLY A 1 201 ? 9.898 7.766 -18.288 1.00 89.00 201 GLY A C 1
ATOM 1636 O O . GLY A 1 201 ? 9.524 8.455 -19.235 1.00 89.00 201 GLY A O 1
ATOM 1637 N N . VAL A 1 202 ? 9.235 6.672 -17.899 1.00 92.69 202 VAL A N 1
ATOM 1638 C CA . VAL A 1 202 ? 8.011 6.189 -18.548 1.00 92.69 202 VAL A CA 1
ATOM 1639 C C . VAL A 1 202 ? 6.775 6.728 -17.826 1.00 92.69 202 VAL A C 1
ATOM 1641 O O . VAL A 1 202 ? 6.493 6.368 -16.684 1.00 92.69 202 VAL A O 1
ATOM 1644 N N . THR A 1 203 ? 6.009 7.581 -18.508 1.00 90.88 203 THR A N 1
ATOM 1645 C CA . THR A 1 203 ? 4.779 8.198 -17.971 1.00 90.88 203 THR A CA 1
ATOM 1646 C C . THR A 1 203 ? 3.493 7.547 -18.473 1.00 90.88 203 THR A C 1
ATOM 1648 O O . THR A 1 203 ? 2.422 7.801 -17.930 1.00 90.88 203 THR A O 1
ATOM 1651 N N . GLU A 1 204 ? 3.583 6.712 -19.505 1.00 93.69 204 GLU A N 1
ATOM 1652 C CA . GLU A 1 204 ? 2.447 6.022 -20.118 1.00 93.69 204 GLU A CA 1
ATOM 1653 C C . GLU A 1 204 ? 2.440 4.528 -19.761 1.00 93.69 204 GLU A C 1
ATOM 1655 O O . GLU A 1 204 ? 3.364 4.018 -19.126 1.00 93.69 204 GLU A O 1
ATOM 1660 N N . GLY A 1 205 ? 1.386 3.807 -20.152 1.00 94.31 205 GLY A N 1
ATOM 1661 C CA . GLY A 1 205 ? 1.291 2.357 -19.957 1.00 94.31 205 GLY A CA 1
ATOM 1662 C C . GLY A 1 205 ? 0.769 1.936 -18.584 1.00 94.31 205 GLY A C 1
ATOM 1663 O O . GLY A 1 205 ? 0.203 2.741 -17.838 1.00 94.31 205 GLY A O 1
ATOM 1664 N N . CYS A 1 206 ? 1.006 0.682 -18.212 1.00 96.50 206 CYS A N 1
ATOM 1665 C CA . CYS A 1 206 ? 0.730 0.151 -16.874 1.00 96.50 206 CYS A CA 1
ATOM 1666 C C . CYS A 1 206 ? 1.940 0.267 -15.928 1.00 96.50 206 CYS A C 1
ATOM 1668 O O . CYS A 1 206 ? 3.075 0.364 -16.396 1.00 96.50 206 CYS A O 1
ATOM 1670 N N . PRO A 1 207 ? 1.723 0.228 -14.600 1.00 96.06 207 PRO A N 1
ATOM 1671 C CA . PRO A 1 207 ? 2.795 -0.134 -13.679 1.00 96.06 207 PRO A CA 1
ATOM 1672 C C . PRO A 1 207 ? 3.277 -1.569 -13.955 1.00 96.06 207 PRO A C 1
ATOM 1674 O O . PRO A 1 207 ? 2.539 -2.391 -14.504 1.00 96.06 207 PRO A O 1
ATOM 1677 N N . VAL A 1 208 ? 4.505 -1.881 -13.541 1.00 95.88 208 VAL A N 1
ATOM 1678 C CA . VAL A 1 208 ? 5.105 -3.220 -13.674 1.00 95.88 208 VAL A CA 1
ATOM 1679 C C . VAL A 1 208 ? 4.363 -4.274 -12.848 1.00 95.88 208 VAL A C 1
ATOM 1681 O O . VAL A 1 208 ? 4.377 -5.455 -13.193 1.00 95.88 208 VAL A O 1
ATOM 1684 N N . VAL A 1 209 ? 3.681 -3.841 -11.784 1.00 96.69 209 VAL A N 1
ATOM 1685 C CA . VAL A 1 209 ? 2.925 -4.682 -10.857 1.00 96.69 209 VAL A CA 1
ATOM 1686 C C . VAL A 1 209 ? 1.603 -4.014 -10.479 1.00 96.69 209 VAL A C 1
ATOM 1688 O O . VAL A 1 209 ? 1.558 -2.805 -10.253 1.00 96.69 209 VAL A O 1
ATOM 1691 N N . HIS A 1 210 ? 0.536 -4.806 -10.371 1.00 98.00 210 HIS A N 1
ATOM 1692 C CA . HIS A 1 210 ? -0.701 -4.408 -9.693 1.00 98.00 210 HIS A CA 1
ATOM 1693 C C . HIS A 1 210 ? -0.809 -5.126 -8.343 1.00 98.00 210 HIS A C 1
ATOM 1695 O O . HIS A 1 210 ? -0.458 -6.303 -8.234 1.00 98.00 210 HIS A O 1
ATOM 1701 N N . LEU A 1 211 ? -1.305 -4.426 -7.321 1.00 97.88 211 LEU A N 1
ATOM 1702 C CA . LEU A 1 211 ? -1.418 -4.928 -5.951 1.00 97.88 211 LEU A CA 1
ATOM 1703 C C . LEU A 1 211 ? -2.888 -5.062 -5.554 1.00 97.88 211 LEU A C 1
ATOM 1705 O O . LEU A 1 211 ? -3.670 -4.134 -5.743 1.00 97.88 211 LEU A O 1
ATOM 1709 N N . MET A 1 212 ? -3.256 -6.197 -4.962 1.00 98.25 212 MET A N 1
ATOM 1710 C CA . MET A 1 212 ? -4.594 -6.422 -4.410 1.00 98.25 212 MET A CA 1
ATOM 1711 C C . MET A 1 212 ? -4.503 -6.795 -2.930 1.00 98.25 212 MET A C 1
ATOM 1713 O O . MET A 1 212 ? -3.908 -7.831 -2.615 1.00 98.25 212 MET A O 1
ATOM 1717 N N . PRO A 1 213 ? -5.097 -6.010 -2.013 1.00 97.75 213 PRO A N 1
ATOM 1718 C CA . PRO A 1 213 ? -5.223 -6.426 -0.623 1.00 97.75 213 PRO A CA 1
ATOM 1719 C C . PRO A 1 213 ? -6.144 -7.645 -0.537 1.00 97.75 213 PRO A C 1
ATOM 1721 O O . PRO A 1 213 ? -7.202 -7.687 -1.166 1.00 97.75 213 PRO A O 1
ATOM 1724 N N . ARG A 1 214 ? -5.744 -8.648 0.243 1.00 97.31 214 ARG A N 1
ATOM 1725 C CA . ARG A 1 214 ? -6.530 -9.863 0.455 1.00 97.31 214 ARG A CA 1
ATOM 1726 C C . ARG A 1 214 ? -7.303 -9.731 1.751 1.00 97.31 214 ARG A C 1
ATOM 1728 O O . ARG A 1 214 ? -6.710 -9.515 2.801 1.00 97.31 214 ARG A O 1
ATOM 1735 N N . PHE A 1 215 ? -8.611 -9.917 1.678 1.00 97.88 215 PHE A N 1
ATOM 1736 C CA . PHE A 1 215 ? -9.463 -10.118 2.842 1.00 97.88 215 PHE A CA 1
ATOM 1737 C C . PHE A 1 215 ? -10.108 -11.486 2.694 1.00 97.88 215 PHE A C 1
ATOM 1739 O O . PHE A 1 215 ? -10.817 -11.712 1.715 1.00 97.88 215 PHE A O 1
ATOM 1746 N N . ILE A 1 216 ? -9.825 -12.406 3.613 1.00 96.56 216 ILE A N 1
ATOM 1747 C CA . ILE A 1 216 ? -10.239 -13.804 3.482 1.00 96.56 216 ILE A CA 1
ATOM 1748 C C . ILE A 1 216 ? -11.228 -14.223 4.561 1.00 96.56 216 ILE A C 1
ATOM 1750 O O . ILE A 1 216 ? -11.162 -13.770 5.705 1.00 96.56 216 ILE A O 1
ATOM 1754 N N . HIS A 1 217 ? -12.103 -15.152 4.196 1.00 95.56 217 HIS A N 1
ATOM 1755 C CA . HIS A 1 217 ? -12.946 -15.898 5.114 1.00 95.56 217 HIS A CA 1
ATOM 1756 C C . HIS A 1 217 ? -12.631 -17.393 4.991 1.00 95.56 217 HIS A C 1
ATOM 1758 O O . HIS A 1 217 ? -12.721 -17.970 3.908 1.00 95.56 217 HIS A O 1
ATOM 1764 N N . LEU A 1 218 ? -12.243 -18.034 6.095 1.00 92.31 218 LEU A N 1
ATOM 1765 C CA . LEU A 1 218 ? -11.905 -19.459 6.100 1.00 92.31 218 LEU A CA 1
ATOM 1766 C C . LEU A 1 218 ? -13.166 -20.315 6.228 1.00 92.31 218 LEU A C 1
ATOM 1768 O O . LEU A 1 218 ? -13.948 -20.156 7.167 1.00 92.31 218 LEU A O 1
ATOM 1772 N N . ARG A 1 219 ? -13.330 -21.279 5.321 1.00 85.94 219 ARG A N 1
ATOM 1773 C CA . ARG A 1 219 ? -14.430 -22.249 5.322 1.00 85.94 219 ARG A CA 1
ATOM 1774 C C . ARG A 1 219 ? -13.889 -23.666 5.387 1.00 85.94 219 ARG A C 1
ATOM 1776 O O . ARG A 1 219 ? -12.869 -23.975 4.784 1.00 85.94 219 ARG A O 1
ATOM 1783 N N . LYS A 1 220 ? -14.606 -24.558 6.069 1.00 82.69 220 LYS A N 1
ATOM 1784 C CA . LYS A 1 220 ? -14.326 -25.997 5.999 1.00 82.69 220 LYS A CA 1
ATOM 1785 C C . LYS A 1 220 ? -14.864 -26.548 4.681 1.00 82.69 220 LYS A C 1
ATOM 1787 O O . LYS A 1 220 ? -16.063 -26.428 4.419 1.00 82.69 220 LYS A O 1
ATOM 1792 N N . SER A 1 221 ? -13.994 -27.142 3.873 1.00 70.00 221 SER A N 1
ATOM 1793 C CA . SER A 1 221 ? -14.400 -27.920 2.709 1.00 70.00 221 SER A CA 1
ATOM 1794 C C . SER A 1 221 ? -15.110 -29.184 3.185 1.00 70.00 221 SER A C 1
ATOM 1796 O O . SER A 1 221 ? -14.590 -29.936 4.009 1.00 70.00 221 SER A O 1
ATOM 1798 N N . SER A 1 222 ? -16.324 -29.410 2.692 1.00 59.53 222 SER A N 1
ATOM 1799 C CA . SER A 1 222 ? -17.028 -30.682 2.861 1.00 59.53 222 SER A CA 1
ATOM 1800 C C . SER A 1 222 ? -16.835 -31.483 1.582 1.00 59.53 222 SER A C 1
ATOM 1802 O O . SER A 1 222 ? -17.682 -31.481 0.692 1.00 59.53 222 SER A O 1
ATOM 1804 N N . VAL A 1 223 ? -15.686 -32.147 1.461 1.00 56.31 223 VAL A N 1
ATOM 1805 C CA . VAL A 1 223 ? -15.476 -33.100 0.368 1.00 56.31 223 VAL A CA 1
ATOM 1806 C C . VAL A 1 223 ? -16.403 -34.287 0.616 1.00 56.31 223 VAL A C 1
ATOM 1808 O O . VAL A 1 223 ? -16.149 -35.131 1.472 1.00 56.31 223 VAL A O 1
ATOM 1811 N N . THR A 1 224 ? -17.513 -34.340 -0.117 1.00 50.59 224 THR A N 1
ATOM 1812 C CA . THR A 1 224 ? -18.335 -35.549 -0.200 1.00 50.59 224 THR A CA 1
ATOM 1813 C C . THR A 1 224 ? -17.732 -36.390 -1.317 1.00 50.59 224 THR A C 1
ATOM 1815 O O . THR A 1 224 ? -17.886 -36.053 -2.490 1.00 50.59 224 THR A O 1
ATOM 1818 N N . LEU A 1 225 ? -16.977 -37.434 -0.967 1.00 50.12 225 LEU A N 1
ATOM 1819 C CA . LEU A 1 225 ? -16.460 -38.376 -1.960 1.00 50.12 225 LEU A CA 1
ATOM 1820 C C . LEU A 1 225 ? -17.647 -39.008 -2.714 1.00 50.12 225 LEU A C 1
ATOM 1822 O O . LEU A 1 225 ? -18.615 -39.419 -2.067 1.00 50.12 225 LEU A O 1
ATOM 1826 N N . PRO A 1 226 ? -17.611 -39.100 -4.054 1.00 44.16 226 PRO A N 1
ATOM 1827 C CA . PRO A 1 226 ? -18.624 -39.840 -4.785 1.00 44.16 226 PRO A CA 1
ATOM 1828 C C . PRO A 1 226 ? -18.541 -41.318 -4.391 1.00 44.16 226 PRO A C 1
ATOM 1830 O O . PRO A 1 226 ? -17.473 -41.925 -4.441 1.00 44.16 226 PRO A O 1
ATOM 1833 N N . LEU A 1 227 ? -19.680 -41.889 -3.994 1.00 42.47 227 LEU A N 1
ATOM 1834 C CA . LEU A 1 227 ? -19.856 -43.330 -3.835 1.00 42.47 227 LEU A CA 1
ATOM 1835 C C . LEU A 1 227 ? -19.517 -44.002 -5.171 1.00 42.47 227 LEU A C 1
ATOM 1837 O O . LEU A 1 227 ? -20.289 -43.918 -6.128 1.00 42.47 227 LEU A O 1
ATOM 1841 N N . SER A 1 228 ? -18.366 -44.667 -5.247 1.00 45.06 228 SER A N 1
ATOM 1842 C CA . SER A 1 228 ? -18.119 -45.681 -6.262 1.00 45.06 228 SER A CA 1
ATOM 1843 C C . SER A 1 228 ? -19.083 -46.838 -5.997 1.00 45.06 228 SER A C 1
ATOM 1845 O O . SER A 1 228 ? -18.879 -47.663 -5.109 1.00 45.06 228 SER A O 1
ATOM 1847 N N . ASN A 1 229 ? -20.182 -46.866 -6.749 1.00 49.91 229 ASN A N 1
ATOM 1848 C CA . ASN A 1 229 ? -21.026 -48.045 -6.862 1.00 49.91 229 ASN A CA 1
ATOM 1849 C C . ASN A 1 229 ? -20.273 -49.093 -7.682 1.00 49.91 229 ASN A C 1
ATOM 1851 O O . ASN A 1 229 ? -20.427 -49.128 -8.898 1.00 49.91 229 ASN A O 1
ATOM 1855 N N . ASP A 1 230 ? -19.526 -49.964 -7.011 1.00 41.81 230 ASP A N 1
ATOM 1856 C CA . ASP A 1 230 ? -19.198 -51.278 -7.553 1.00 41.81 230 ASP A CA 1
ATOM 1857 C C . ASP A 1 230 ? -19.718 -52.361 -6.607 1.00 41.81 230 ASP A C 1
ATOM 1859 O O . ASP A 1 230 ? -19.313 -52.509 -5.454 1.00 41.81 230 ASP A O 1
ATOM 1863 N N . HIS A 1 231 ? -20.687 -53.114 -7.120 1.00 51.12 231 HIS A N 1
ATOM 1864 C CA . HIS A 1 231 ? -21.172 -54.350 -6.533 1.00 51.12 231 HIS A CA 1
ATOM 1865 C C . HIS A 1 231 ? -20.047 -55.392 -6.494 1.00 51.12 231 HIS A C 1
ATOM 1867 O O . HIS A 1 231 ? -19.628 -55.856 -7.549 1.00 51.12 231 HIS A O 1
ATOM 1873 N N . GLN A 1 232 ? -19.692 -55.889 -5.305 1.00 41.38 232 GLN A N 1
ATOM 1874 C CA . GLN A 1 232 ? -19.655 -57.334 -5.042 1.00 41.38 232 GLN A CA 1
ATOM 1875 C C . GLN A 1 232 ? -19.538 -57.647 -3.546 1.00 41.38 232 GLN A C 1
ATOM 1877 O O . GLN A 1 232 ? -18.797 -57.020 -2.798 1.00 41.38 232 GLN A O 1
ATOM 1882 N N . MET A 1 233 ? -20.330 -58.632 -3.122 1.00 45.53 233 MET A N 1
ATOM 1883 C CA . MET A 1 233 ? -20.367 -59.172 -1.769 1.00 45.53 233 MET A CA 1
ATOM 1884 C C . MET A 1 233 ? -19.045 -59.842 -1.373 1.00 45.53 233 MET A C 1
ATOM 1886 O O . MET A 1 233 ? -18.607 -60.762 -2.058 1.00 45.53 233 MET A O 1
ATOM 1890 N N . SER A 1 234 ? -18.533 -59.524 -0.183 1.00 41.06 234 SER A N 1
ATOM 1891 C CA . SER A 1 234 ? -17.966 -60.525 0.732 1.00 41.06 234 SER A CA 1
ATOM 1892 C C . SER A 1 234 ? -17.924 -59.982 2.160 1.00 41.06 234 SER A C 1
ATOM 1894 O O . SER A 1 234 ? -17.420 -58.890 2.409 1.00 41.06 234 SER A O 1
ATOM 1896 N N . SER A 1 235 ? -18.468 -60.756 3.093 1.00 47.94 235 SER A N 1
ATOM 1897 C CA . SER A 1 235 ? -18.491 -60.500 4.529 1.00 47.94 235 SER A CA 1
ATOM 1898 C C . SER A 1 235 ? -17.148 -60.845 5.173 1.00 47.94 235 SER A C 1
ATOM 1900 O O . SER A 1 235 ? -16.922 -62.008 5.486 1.00 47.94 235 SER A O 1
ATOM 1902 N N . ASP A 1 236 ? -16.276 -59.857 5.345 1.00 49.75 236 ASP A N 1
ATOM 1903 C CA . ASP A 1 236 ? -15.379 -59.711 6.503 1.00 49.75 236 ASP A CA 1
ATOM 1904 C C . ASP A 1 236 ? -14.506 -58.480 6.262 1.00 49.75 236 ASP A C 1
ATOM 1906 O O . ASP A 1 236 ? -13.666 -58.514 5.364 1.00 49.75 236 ASP A O 1
ATOM 1910 N N . GLN A 1 237 ? -14.720 -57.397 7.016 1.00 45.16 237 GLN A N 1
ATOM 1911 C CA . GLN A 1 237 ? -13.698 -56.391 7.332 1.00 45.16 237 GLN A CA 1
ATOM 1912 C C . GLN A 1 237 ? -14.271 -55.275 8.217 1.00 45.16 237 GLN A C 1
ATOM 1914 O O . GLN A 1 237 ? -15.321 -54.693 7.954 1.00 45.16 237 GLN A O 1
ATOM 1919 N N . THR A 1 238 ? -13.532 -55.000 9.290 1.00 45.25 238 THR A N 1
ATOM 1920 C CA . THR A 1 238 ? -13.588 -53.809 10.148 1.00 45.25 238 THR A CA 1
ATOM 1921 C C . THR A 1 238 ? -13.814 -52.513 9.360 1.00 45.25 238 THR A C 1
ATOM 1923 O O . THR A 1 238 ? -13.227 -52.361 8.288 1.00 45.25 238 THR A O 1
ATOM 1926 N N . PRO A 1 239 ? -14.587 -51.542 9.887 1.00 42.94 239 PRO A N 1
ATOM 1927 C CA . PRO A 1 239 ? -14.814 -50.286 9.187 1.00 42.94 239 PRO A CA 1
ATOM 1928 C C . PRO A 1 239 ? -13.488 -49.521 9.044 1.00 42.94 239 PRO A C 1
ATOM 1930 O O . PRO A 1 239 ? -12.789 -49.334 10.044 1.00 42.94 239 PRO A O 1
ATOM 1933 N N . PRO A 1 240 ? -13.123 -49.052 7.840 1.00 43.47 240 PRO A N 1
ATOM 1934 C CA . PRO A 1 240 ? -12.001 -48.140 7.689 1.00 43.47 240 PRO A CA 1
ATOM 1935 C C . PRO A 1 240 ? -12.366 -46.800 8.343 1.00 43.47 240 PRO A C 1
ATOM 1937 O O . PRO A 1 240 ? -13.320 -46.132 7.942 1.00 43.47 240 PRO A O 1
ATOM 1940 N N . SER A 1 241 ? -11.619 -46.399 9.375 1.00 42.50 241 SER A N 1
ATOM 1941 C CA . SER A 1 241 ? -11.717 -45.051 9.934 1.00 42.50 241 SER A CA 1
ATOM 1942 C C . SER A 1 241 ? -11.048 -44.069 8.970 1.00 42.50 241 SER A C 1
ATOM 1944 O O . SER A 1 241 ? -9.857 -43.779 9.082 1.00 42.50 241 SER A O 1
ATOM 1946 N N . TYR A 1 242 ? -11.797 -43.565 7.996 1.00 48.88 242 TYR A N 1
ATOM 1947 C CA . TYR A 1 242 ? -11.351 -42.421 7.211 1.00 48.88 242 TYR A CA 1
ATOM 1948 C C . TYR A 1 242 ? -11.522 -41.165 8.067 1.00 48.88 242 TYR A C 1
ATOM 1950 O O . TYR A 1 242 ? -12.631 -40.664 8.249 1.00 48.88 242 TYR A O 1
ATOM 1958 N N . ALA A 1 243 ? -10.422 -40.673 8.635 1.00 42.81 243 ALA A N 1
ATOM 1959 C CA . ALA A 1 243 ? -10.374 -39.310 9.134 1.00 42.81 243 ALA A CA 1
ATOM 1960 C C . ALA A 1 243 ? -10.471 -38.391 7.911 1.00 42.81 243 ALA A C 1
ATOM 1962 O O . ALA A 1 243 ? -9.532 -38.297 7.127 1.00 42.81 243 ALA A O 1
ATOM 1963 N N . ALA A 1 244 ? -11.633 -37.775 7.702 1.00 50.69 244 ALA A N 1
ATOM 1964 C CA . ALA A 1 244 ? -11.776 -36.723 6.710 1.00 50.69 244 ALA A CA 1
ATOM 1965 C C . ALA A 1 244 ? -10.876 -35.553 7.136 1.00 50.69 244 ALA A C 1
ATOM 1967 O O . ALA A 1 244 ? -11.194 -34.838 8.091 1.00 50.69 244 ALA A O 1
ATOM 1968 N N . GLU A 1 245 ? -9.733 -35.380 6.471 1.00 52.50 245 GLU A N 1
ATOM 1969 C CA . GLU A 1 245 ? -8.950 -34.152 6.576 1.00 52.50 245 GLU A CA 1
ATOM 1970 C C . GLU A 1 245 ? -9.809 -33.021 6.007 1.00 52.50 245 GLU A C 1
ATOM 1972 O O . GLU A 1 245 ? -10.021 -32.896 4.804 1.00 52.50 245 GLU A O 1
ATOM 1977 N N . SER A 1 246 ? -10.408 -32.241 6.906 1.00 58.78 246 SER A N 1
ATOM 1978 C CA . SER A 1 246 ? -11.188 -31.061 6.550 1.00 58.78 246 SER A CA 1
ATOM 1979 C C . SER A 1 246 ? -10.234 -29.999 6.011 1.00 58.78 246 SER A C 1
ATOM 1981 O O . SER A 1 246 ? -9.699 -29.205 6.783 1.00 58.78 246 SER A O 1
ATOM 1983 N N . GLU A 1 247 ? -10.044 -29.962 4.697 1.00 75.00 247 GLU A N 1
ATOM 1984 C CA . GLU A 1 247 ? -9.295 -28.901 4.029 1.00 75.00 247 GLU A CA 1
ATOM 1985 C C . GLU A 1 247 ? -9.993 -27.549 4.262 1.00 75.00 247 GLU A C 1
ATOM 1987 O O . GLU A 1 247 ? -11.214 -27.424 4.117 1.00 75.00 247 GLU A O 1
ATOM 1992 N N . LEU A 1 248 ? -9.245 -26.538 4.708 1.00 81.44 248 LEU A N 1
ATOM 1993 C CA . LEU A 1 248 ? -9.761 -25.180 4.863 1.00 81.44 248 LEU A CA 1
ATOM 1994 C C . LEU A 1 248 ? -9.582 -24.437 3.541 1.00 81.44 248 LEU A C 1
ATOM 1996 O O . LEU A 1 248 ? -8.465 -24.306 3.055 1.00 81.44 248 LEU A O 1
ATOM 2000 N N . VAL A 1 249 ? -10.674 -23.919 2.989 1.00 85.38 249 VAL A N 1
ATOM 2001 C CA . VAL A 1 249 ? -10.664 -23.098 1.776 1.00 85.38 249 VAL A CA 1
ATOM 2002 C C . VAL A 1 249 ? -10.836 -21.640 2.179 1.00 85.38 249 VAL A C 1
ATOM 2004 O O . VAL A 1 249 ? -11.738 -21.305 2.952 1.00 85.38 249 VAL A O 1
ATOM 2007 N N . ALA A 1 250 ? -9.966 -20.776 1.665 1.00 91.00 250 ALA A N 1
ATOM 2008 C CA . ALA A 1 250 ? -10.052 -19.337 1.858 1.00 91.00 250 ALA A CA 1
ATOM 2009 C C . ALA A 1 250 ? -10.896 -18.705 0.742 1.00 91.00 250 ALA A C 1
ATOM 2011 O O . ALA A 1 250 ? -10.542 -18.769 -0.431 1.00 91.00 250 ALA A O 1
ATOM 2012 N N . GLU A 1 251 ? -12.007 -18.077 1.113 1.00 94.31 251 GLU A N 1
ATOM 2013 C CA . GLU A 1 251 ? -12.824 -17.250 0.223 1.00 94.31 251 GLU A CA 1
ATOM 2014 C C . GLU A 1 251 ? -12.293 -15.811 0.250 1.00 94.31 251 GLU A C 1
ATOM 2016 O O . GLU A 1 251 ? -12.202 -15.222 1.326 1.00 94.31 251 GLU A O 1
ATOM 2021 N N . ILE A 1 252 ? -11.934 -15.248 -0.908 1.00 96.75 252 ILE A N 1
ATOM 2022 C CA . ILE A 1 252 ? -11.412 -13.876 -1.024 1.00 96.75 252 ILE A CA 1
ATOM 2023 C C . ILE A 1 252 ? -12.572 -12.900 -1.253 1.00 96.75 252 ILE A C 1
ATOM 2025 O O . ILE A 1 252 ? -13.390 -13.098 -2.151 1.00 96.75 252 ILE A O 1
ATOM 2029 N N . LEU A 1 253 ? -12.615 -11.824 -0.468 1.00 98.00 253 LEU A N 1
ATOM 2030 C CA . LEU A 1 253 ? -13.595 -10.753 -0.607 1.00 98.00 253 LEU A CA 1
ATOM 2031 C C . LEU A 1 253 ? -13.424 -10.015 -1.953 1.00 98.00 253 LEU A C 1
ATOM 2033 O O . LEU A 1 253 ? -12.305 -9.604 -2.277 1.00 98.00 253 LEU A O 1
ATOM 2037 N N . PRO A 1 254 ? -14.509 -9.773 -2.712 1.00 98.00 254 PRO A N 1
ATOM 2038 C CA . PRO A 1 254 ? -14.466 -8.959 -3.922 1.00 98.00 254 PRO A CA 1
ATOM 2039 C C . PRO A 1 254 ? -13.922 -7.545 -3.686 1.00 98.00 254 PRO A C 1
ATOM 2041 O O . PRO A 1 254 ? -14.261 -6.878 -2.705 1.00 98.00 254 PRO A O 1
ATOM 2044 N N . VAL A 1 255 ? -13.119 -7.040 -4.624 1.00 98.31 255 VAL A N 1
ATOM 2045 C CA . VAL A 1 255 ? -12.425 -5.749 -4.464 1.00 98.31 255 VAL A CA 1
ATOM 2046 C C . VAL A 1 255 ? -13.392 -4.562 -4.420 1.00 98.31 255 VAL A C 1
ATOM 2048 O O . VAL A 1 255 ? -13.123 -3.571 -3.743 1.00 98.31 255 VAL A O 1
ATOM 2051 N N . ASN A 1 256 ? -14.552 -4.655 -5.072 1.00 97.00 256 ASN A N 1
ATOM 2052 C CA . ASN A 1 256 ? -15.585 -3.623 -4.962 1.00 97.00 256 ASN A CA 1
ATOM 2053 C C . ASN A 1 256 ? -16.121 -3.492 -3.525 1.00 97.00 256 ASN A C 1
ATOM 2055 O O . ASN A 1 256 ? -16.359 -2.377 -3.079 1.00 97.00 256 ASN A O 1
ATOM 2059 N N . ALA A 1 257 ? -16.244 -4.595 -2.778 1.00 98.12 257 ALA A N 1
ATOM 2060 C CA . ALA A 1 257 ? -16.655 -4.547 -1.375 1.00 98.12 257 ALA A CA 1
ATOM 2061 C C . ALA A 1 257 ? -15.576 -3.909 -0.482 1.00 98.12 257 ALA A C 1
ATOM 2063 O O . ALA A 1 257 ? -15.906 -3.198 0.466 1.00 98.12 257 ALA A O 1
ATOM 2064 N N . VAL A 1 258 ? -14.292 -4.109 -0.809 1.00 98.31 258 VAL A N 1
ATOM 2065 C CA . VAL A 1 258 ? -13.171 -3.426 -0.139 1.00 98.31 258 VAL A CA 1
ATOM 2066 C C . VAL A 1 258 ? -13.228 -1.917 -0.388 1.00 98.31 258 VAL A C 1
ATOM 2068 O O . VAL A 1 258 ? -13.112 -1.138 0.555 1.00 98.31 258 VAL A O 1
ATOM 2071 N N . LEU A 1 259 ? -13.443 -1.495 -1.637 1.00 97.62 259 LEU A N 1
ATOM 2072 C CA . LEU A 1 259 ? -13.592 -0.079 -1.989 1.00 97.62 259 LEU A CA 1
ATOM 2073 C C . LEU A 1 259 ? -14.797 0.564 -1.294 1.00 97.62 259 LEU A C 1
ATOM 2075 O O . LEU A 1 259 ? -14.660 1.643 -0.723 1.00 97.62 259 LEU A O 1
ATOM 2079 N N . ASP A 1 260 ? -15.951 -0.108 -1.292 1.00 97.19 260 ASP A N 1
ATOM 2080 C CA . ASP A 1 260 ? -17.156 0.370 -0.608 1.00 97.19 260 ASP A CA 1
ATOM 2081 C C . ASP A 1 260 ? -16.929 0.529 0.899 1.00 97.19 260 ASP A C 1
ATOM 2083 O O . ASP A 1 260 ? -17.384 1.508 1.494 1.00 97.19 260 ASP A O 1
ATOM 2087 N N . TYR A 1 261 ? -16.222 -0.419 1.521 1.00 96.94 261 TYR A N 1
ATOM 2088 C CA . TYR A 1 261 ? -15.832 -0.330 2.925 1.00 96.94 261 TYR A CA 1
ATOM 2089 C C . TYR A 1 261 ? -14.939 0.891 3.171 1.00 96.94 261 TYR A C 1
ATOM 2091 O O . TYR A 1 261 ? -15.284 1.739 3.990 1.00 96.94 261 TYR A O 1
ATOM 2099 N N . LEU A 1 262 ? -13.843 1.032 2.418 1.00 95.19 262 LEU A N 1
ATOM 2100 C CA . LEU A 1 262 ? -12.909 2.151 2.581 1.00 95.19 262 LEU A CA 1
ATOM 2101 C C . LEU A 1 262 ? -13.583 3.506 2.357 1.00 95.19 262 LEU A C 1
ATOM 2103 O O . LEU A 1 262 ? -13.310 4.447 3.095 1.00 95.19 262 LEU A O 1
ATOM 2107 N N . LEU A 1 263 ? -14.493 3.607 1.385 1.00 93.62 263 LEU A N 1
ATOM 2108 C CA . LEU A 1 263 ? -15.245 4.833 1.134 1.00 93.62 263 LEU A CA 1
ATOM 2109 C C . LEU A 1 263 ? -16.147 5.202 2.321 1.00 93.62 263 LEU A C 1
ATOM 2111 O O . LEU A 1 263 ? -16.215 6.371 2.696 1.00 93.62 263 LEU A O 1
ATOM 2115 N N . ARG A 1 264 ? -16.832 4.227 2.930 1.00 94.06 264 ARG A N 1
ATOM 2116 C CA . ARG A 1 264 ? -17.666 4.468 4.123 1.00 94.06 264 ARG A CA 1
ATOM 2117 C C . ARG A 1 264 ? -16.827 4.880 5.327 1.00 94.06 264 ARG A C 1
ATOM 2119 O O . ARG A 1 264 ? -17.192 5.832 6.013 1.00 94.06 264 ARG A O 1
ATOM 2126 N N . GLU A 1 265 ? -15.705 4.205 5.554 1.00 92.00 265 GLU A N 1
ATOM 2127 C CA . GLU A 1 265 ? -14.791 4.531 6.651 1.00 92.00 265 GLU A CA 1
ATOM 2128 C C . GLU A 1 265 ? -14.168 5.919 6.467 1.00 92.00 265 GLU A C 1
ATOM 2130 O O . GLU A 1 265 ? -14.162 6.718 7.397 1.00 92.00 265 GLU A O 1
ATOM 2135 N N . ALA A 1 266 ? -13.739 6.269 5.250 1.00 88.50 266 ALA A N 1
ATOM 2136 C CA . ALA A 1 266 ? -13.160 7.579 4.949 1.00 88.50 266 ALA A CA 1
ATOM 2137 C C . ALA A 1 266 ? -14.136 8.748 5.179 1.00 88.50 266 ALA A C 1
ATOM 2139 O O . ALA A 1 266 ? -13.710 9.867 5.461 1.00 88.50 266 ALA A O 1
ATOM 2140 N N . LEU A 1 267 ? -15.444 8.499 5.062 1.00 88.19 267 LEU A N 1
ATOM 2141 C CA . LEU A 1 267 ? -16.497 9.486 5.318 1.00 88.19 267 LEU A CA 1
ATOM 2142 C C . LEU A 1 267 ? -16.971 9.498 6.777 1.00 88.19 267 LEU A C 1
ATOM 2144 O O . LEU A 1 267 ? -17.746 10.376 7.161 1.00 88.19 267 LEU A O 1
ATOM 2148 N N . THR A 1 268 ? -16.522 8.542 7.588 1.00 90.06 268 THR A N 1
ATOM 2149 C CA . THR A 1 268 ? -16.914 8.421 8.989 1.00 90.06 268 THR A CA 1
ATOM 2150 C C . THR A 1 268 ? -15.947 9.227 9.856 1.00 90.06 268 THR A C 1
ATOM 2152 O O . THR A 1 268 ? -14.760 8.903 9.926 1.00 90.06 268 THR A O 1
ATOM 2155 N N . PRO A 1 269 ? -16.401 10.299 10.532 1.00 89.50 269 PRO A N 1
ATOM 2156 C CA . PRO A 1 269 ? -15.519 11.055 11.406 1.00 89.50 269 PRO A CA 1
ATOM 2157 C C . PRO A 1 269 ? -15.124 10.205 12.618 1.00 89.50 269 PRO A C 1
ATOM 2159 O O . PRO A 1 269 ? -15.979 9.606 13.267 1.00 89.50 269 PRO A O 1
ATOM 2162 N N . VAL A 1 270 ? -13.836 10.226 12.977 1.00 89.62 270 VAL A N 1
ATOM 2163 C CA . VAL A 1 270 ? -13.311 9.524 14.169 1.00 89.62 270 VAL A CA 1
ATOM 2164 C C . VAL A 1 270 ? -14.063 9.939 15.439 1.00 89.62 270 VAL A C 1
ATOM 2166 O O . VAL A 1 270 ? -14.320 9.128 16.326 1.00 89.62 270 VAL A O 1
ATOM 2169 N N . ILE A 1 271 ? -14.413 11.224 15.536 1.00 89.50 271 ILE A N 1
ATOM 2170 C CA . ILE A 1 271 ? -15.252 11.769 16.601 1.00 89.50 271 ILE A CA 1
ATOM 2171 C C . ILE A 1 271 ? -16.327 12.637 15.957 1.00 89.50 271 ILE A C 1
ATOM 2173 O O . ILE A 1 271 ? -16.017 13.595 15.249 1.00 89.50 271 ILE A O 1
ATOM 2177 N N . ASP A 1 272 ? -17.589 12.331 16.249 1.00 88.38 272 ASP A N 1
ATOM 2178 C CA . ASP A 1 272 ? -18.716 13.172 15.860 1.00 88.38 272 ASP A CA 1
ATOM 2179 C C . ASP A 1 272 ? -18.646 14.520 16.596 1.00 88.38 272 ASP A C 1
ATOM 2181 O O . ASP A 1 272 ? -18.709 14.598 17.829 1.00 88.38 272 ASP A O 1
ATOM 2185 N N . VAL A 1 273 ? -18.533 15.601 15.822 1.00 87.69 273 VAL A N 1
ATOM 2186 C CA . VAL A 1 273 ? -18.427 16.979 16.319 1.00 87.69 273 VAL A CA 1
ATOM 2187 C C . VAL A 1 273 ? -19.617 17.342 17.211 1.00 87.69 273 VAL A C 1
ATOM 2189 O O . VAL A 1 273 ? -19.454 18.067 18.195 1.00 87.69 273 VAL A O 1
ATOM 2192 N N . MET A 1 274 ? -20.800 16.787 16.936 1.00 92.38 274 MET A N 1
ATOM 2193 C CA . MET A 1 274 ? -22.005 17.039 17.730 1.00 92.38 274 MET A CA 1
ATOM 2194 C C . MET A 1 274 ? -21.913 16.453 19.145 1.00 92.38 274 MET A C 1
ATOM 2196 O O . MET A 1 274 ? -22.575 16.937 20.065 1.00 92.38 274 MET A O 1
ATOM 2200 N N . GLN A 1 275 ? -21.052 15.455 19.354 1.00 91.44 275 GLN A N 1
ATOM 2201 C CA . GLN A 1 275 ? -20.882 14.771 20.635 1.00 91.44 275 GLN A CA 1
ATOM 2202 C C . GLN A 1 275 ? -19.767 15.375 21.497 1.00 91.44 275 GLN A C 1
ATOM 2204 O O . GLN A 1 275 ? -19.695 15.067 22.690 1.00 91.44 275 GLN A O 1
ATOM 2209 N N . LEU A 1 276 ? -18.943 16.284 20.956 1.00 90.75 276 LEU A N 1
ATOM 2210 C CA . LEU A 1 276 ? -17.770 16.843 21.647 1.00 90.75 276 LEU A CA 1
ATOM 2211 C C . LEU A 1 276 ? -18.093 17.415 23.032 1.00 90.75 276 LEU A C 1
ATOM 2213 O O . LEU A 1 276 ? -17.378 17.151 23.995 1.00 90.75 276 LEU A O 1
ATOM 2217 N N . SER A 1 277 ? -19.197 18.153 23.159 1.00 92.06 277 SER A N 1
ATOM 2218 C CA . SER A 1 277 ? -19.619 18.758 24.433 1.00 92.06 277 SER A CA 1
ATOM 2219 C C . SER A 1 277 ? -19.975 17.728 25.515 1.00 92.06 277 SER A C 1
ATOM 2221 O O . SER A 1 277 ? -19.829 18.000 26.710 1.00 92.06 277 SER A O 1
ATOM 2223 N N . SER A 1 278 ? -20.441 16.544 25.107 1.00 92.94 278 SER A N 1
ATOM 2224 C CA . SER A 1 278 ? -20.739 15.427 26.006 1.00 92.94 278 SER A CA 1
ATOM 2225 C C . SER A 1 278 ? -19.469 14.656 26.348 1.00 92.94 278 SER A C 1
ATOM 2227 O O . SER A 1 278 ? -19.226 14.373 27.519 1.00 92.94 278 SER A O 1
ATOM 2229 N N . ILE A 1 279 ? -18.630 14.397 25.341 1.00 93.06 279 ILE A N 1
ATOM 2230 C CA . ILE A 1 279 ? -17.349 13.694 25.476 1.00 93.06 279 ILE A CA 1
ATOM 2231 C C . ILE A 1 279 ? -16.400 14.446 26.417 1.00 93.06 279 ILE A C 1
ATOM 2233 O O . ILE A 1 279 ? -15.755 13.827 27.256 1.00 93.06 279 ILE A O 1
ATOM 2237 N N . GLN A 1 280 ? -16.366 15.782 26.366 1.00 93.06 280 GLN A N 1
ATOM 2238 C CA . GLN A 1 280 ? -15.552 16.609 27.272 1.00 93.06 280 GLN A CA 1
ATOM 2239 C C . GLN A 1 280 ? -15.877 16.413 28.762 1.00 93.06 280 GLN A C 1
ATOM 2241 O O . GLN A 1 280 ? -15.068 16.764 29.617 1.00 93.06 280 GLN A O 1
ATOM 2246 N N . LYS A 1 281 ? -17.058 15.872 29.085 1.00 96.12 281 LYS A N 1
ATOM 2247 C CA . LYS A 1 281 ? -17.500 15.609 30.462 1.00 96.12 281 LYS A CA 1
ATOM 2248 C C . LYS A 1 281 ? -17.250 14.165 30.898 1.00 96.12 281 LYS A C 1
ATOM 2250 O O . LYS A 1 281 ? -17.583 13.819 32.031 1.00 96.12 281 LYS A O 1
ATOM 2255 N N . TYR A 1 282 ? -16.727 13.315 30.015 1.00 96.81 282 TYR A N 1
ATOM 2256 C CA . TYR A 1 282 ? -16.478 11.915 30.327 1.00 96.81 282 TYR A CA 1
ATOM 2257 C C . TYR A 1 282 ? -15.392 11.778 31.390 1.00 96.81 282 TYR A C 1
ATOM 2259 O O . TYR A 1 282 ? -14.365 12.452 31.361 1.00 96.81 282 TYR A O 1
ATOM 2267 N N . ASN A 1 283 ? -15.605 10.849 32.317 1.00 97.00 283 ASN A N 1
ATOM 2268 C CA . ASN A 1 283 ? -14.525 10.356 33.159 1.00 97.00 283 ASN A CA 1
ATOM 2269 C C . ASN A 1 283 ? -13.623 9.381 32.374 1.00 97.00 283 ASN A C 1
ATOM 2271 O O . ASN A 1 283 ? -13.955 8.940 31.272 1.00 97.00 283 ASN A O 1
ATOM 2275 N N . ASN A 1 284 ? -12.493 8.992 32.971 1.00 95.69 284 ASN A N 1
ATOM 2276 C CA . ASN A 1 284 ? -11.512 8.115 32.323 1.00 95.69 284 ASN A CA 1
ATOM 2277 C C . ASN A 1 284 ? -12.099 6.780 31.836 1.00 95.69 284 ASN A C 1
ATOM 2279 O O . ASN A 1 284 ? -11.710 6.303 30.774 1.00 95.69 284 ASN A O 1
ATOM 2283 N N . ALA A 1 285 ? -13.032 6.173 32.578 1.00 96.81 285 ALA A N 1
ATOM 2284 C CA . ALA A 1 285 ? -13.644 4.903 32.186 1.00 96.81 285 ALA A CA 1
ATOM 2285 C C . ALA A 1 285 ? -14.600 5.082 30.997 1.00 96.81 285 ALA A C 1
ATOM 2287 O O . ALA A 1 285 ? -14.569 4.295 30.054 1.00 96.81 285 ALA A O 1
ATOM 2288 N N . GLN A 1 286 ? -15.403 6.148 31.010 1.00 96.06 286 GLN A N 1
ATOM 2289 C CA . GLN A 1 286 ? -16.304 6.495 29.909 1.00 96.06 286 GLN A CA 1
ATOM 2290 C C . GLN A 1 286 ? -15.527 6.797 28.626 1.00 96.06 286 GLN A C 1
ATOM 2292 O O . GLN A 1 286 ? -15.844 6.239 27.580 1.00 96.06 286 GLN A O 1
ATOM 2297 N N . TRP A 1 287 ? -14.471 7.610 28.717 1.00 94.12 287 TRP A N 1
ATOM 2298 C CA . TRP A 1 287 ? -13.583 7.885 27.588 1.00 94.12 287 TRP A CA 1
ATOM 2299 C C . TRP A 1 287 ? -12.910 6.612 27.077 1.00 94.12 287 TRP A C 1
ATOM 2301 O O . TRP A 1 287 ? -12.954 6.328 25.885 1.00 94.12 287 TRP A O 1
ATOM 2311 N N . SER A 1 288 ? -12.347 5.811 27.986 1.00 94.75 288 SER A N 1
ATOM 2312 C CA . SER A 1 288 ? -11.684 4.548 27.658 1.00 94.75 288 SER A CA 1
ATOM 2313 C C . SER A 1 288 ? -12.586 3.609 26.859 1.00 94.75 288 SER A C 1
ATOM 2315 O O . SER A 1 288 ? -12.105 3.015 25.896 1.00 94.75 288 SER A O 1
ATOM 2317 N N . ASN A 1 289 ? -13.856 3.493 27.256 1.00 94.62 289 ASN A N 1
ATOM 2318 C CA . ASN A 1 289 ? -14.849 2.669 26.572 1.00 94.62 289 ASN A CA 1
ATOM 2319 C C . ASN A 1 289 ? -15.269 3.273 25.228 1.00 94.62 289 ASN A C 1
ATOM 2321 O O . ASN A 1 289 ? -15.396 2.536 24.261 1.00 94.62 289 ASN A O 1
ATOM 2325 N N . TYR A 1 290 ? -15.443 4.597 25.155 1.00 92.88 290 TYR A N 1
ATOM 2326 C CA . TYR A 1 290 ? -15.816 5.291 23.918 1.00 92.88 290 TYR A CA 1
ATOM 2327 C C . TYR A 1 290 ? -14.790 5.071 22.798 1.00 92.88 290 TYR A C 1
ATOM 2329 O O . TYR A 1 290 ? -15.168 4.810 21.664 1.00 92.88 290 TYR A O 1
ATOM 2337 N N . ILE A 1 291 ? -13.492 5.122 23.114 1.00 92.44 291 ILE A N 1
ATOM 2338 C CA . ILE A 1 291 ? -12.428 4.929 22.115 1.00 92.44 291 ILE A CA 1
ATOM 2339 C C . ILE A 1 291 ? -11.968 3.477 21.964 1.00 92.44 291 ILE A C 1
ATOM 2341 O O . ILE A 1 291 ? -10.955 3.253 21.310 1.00 92.44 291 ILE A O 1
ATOM 2345 N N . ALA A 1 292 ? -12.611 2.502 22.615 1.00 91.19 292 ALA A N 1
ATOM 2346 C CA . ALA A 1 292 ? -12.088 1.136 22.695 1.00 91.19 292 ALA A CA 1
ATOM 2347 C C . ALA A 1 292 ? -11.805 0.536 21.306 1.00 91.19 292 ALA A C 1
ATOM 2349 O O . ALA A 1 292 ? -10.707 0.023 21.089 1.00 91.19 292 ALA A O 1
ATOM 2350 N N . ASP A 1 293 ? -12.735 0.717 20.368 1.00 87.31 293 ASP A N 1
ATOM 2351 C CA . ASP A 1 293 ? -12.644 0.200 18.996 1.00 87.31 293 ASP A CA 1
ATOM 2352 C C . ASP A 1 293 ? -11.743 1.049 18.079 1.00 87.31 293 ASP A C 1
ATOM 2354 O O . ASP A 1 293 ? -11.355 0.608 17.003 1.00 87.31 293 ASP A O 1
ATOM 2358 N N . LEU A 1 294 ? -11.358 2.252 18.520 1.00 89.38 294 LEU A N 1
ATOM 2359 C CA . LEU A 1 294 ? -10.435 3.146 17.809 1.00 89.38 294 LEU A CA 1
ATOM 2360 C C . LEU A 1 294 ? -8.969 2.918 18.214 1.00 89.38 294 LEU A C 1
ATOM 2362 O O . LEU A 1 294 ? -8.044 3.532 17.677 1.00 89.38 294 LEU A O 1
ATOM 2366 N N . ARG A 1 295 ? -8.704 2.079 19.220 1.00 89.38 295 ARG A N 1
ATOM 2367 C CA . ARG A 1 295 ? -7.332 1.855 19.687 1.00 89.38 295 ARG A CA 1
ATOM 2368 C C . ARG A 1 295 ? -6.539 1.081 18.647 1.00 89.38 295 ARG A C 1
ATOM 2370 O O . A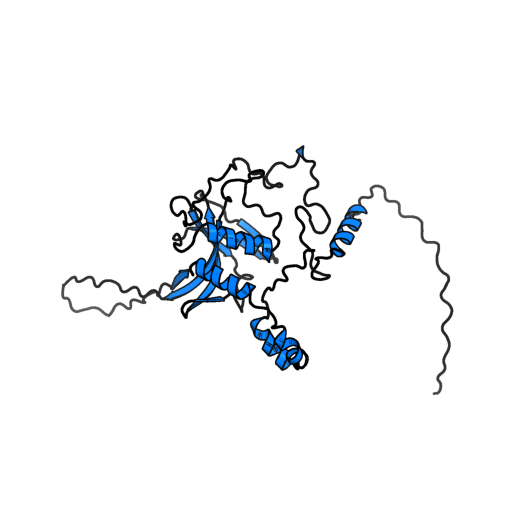RG A 1 295 ? -6.880 -0.042 18.302 1.00 89.38 295 ARG A O 1
ATOM 2377 N N . GLY A 1 296 ? -5.423 1.666 18.223 1.00 86.38 296 GLY A N 1
ATOM 2378 C CA . GLY A 1 296 ? -4.537 1.050 17.237 1.00 86.38 296 GLY A CA 1
ATOM 2379 C C . GLY A 1 296 ? -5.002 1.221 15.791 1.00 86.38 296 GLY A C 1
ATOM 2380 O O . GLY A 1 296 ? -4.357 0.676 14.900 1.00 86.38 296 GLY A O 1
ATOM 2381 N N . THR A 1 297 ? -6.067 1.989 15.537 1.00 89.69 297 THR A N 1
ATOM 2382 C CA . THR A 1 297 ? -6.475 2.345 14.174 1.00 89.69 297 THR A CA 1
ATOM 2383 C C . THR A 1 297 ? -5.630 3.492 13.629 1.00 89.69 297 THR A C 1
ATOM 2385 O O . THR A 1 297 ? -5.219 4.384 14.376 1.00 89.69 297 THR A O 1
ATOM 2388 N N . LEU A 1 298 ? -5.426 3.508 12.313 1.00 89.25 298 LEU A N 1
ATOM 2389 C CA . LEU A 1 298 ? -4.863 4.652 11.605 1.00 89.25 298 LEU A CA 1
ATOM 2390 C C . LEU A 1 298 ? -5.994 5.609 11.210 1.00 89.25 298 LEU A C 1
ATOM 2392 O O . LEU A 1 298 ? -6.985 5.181 10.627 1.00 89.25 298 LEU A O 1
ATOM 2396 N N . ALA A 1 299 ? -5.828 6.895 11.506 1.00 88.19 299 ALA A N 1
ATOM 2397 C CA . ALA A 1 299 ? -6.732 7.954 11.075 1.00 88.19 299 ALA A CA 1
ATOM 2398 C C . ALA A 1 299 ? -5.960 8.998 10.268 1.00 88.19 299 ALA A C 1
ATOM 2400 O O . ALA A 1 299 ? -4.776 9.235 10.516 1.00 88.19 299 ALA A O 1
ATOM 2401 N N . THR A 1 300 ? -6.642 9.631 9.319 1.00 83.44 300 THR A N 1
ATOM 2402 C CA . THR A 1 300 ? -6.057 10.636 8.427 1.00 83.44 300 THR A CA 1
ATOM 2403 C C . THR A 1 300 ? -6.658 12.004 8.732 1.00 83.44 300 THR A C 1
ATOM 2405 O O . THR A 1 300 ? -7.783 12.113 9.224 1.00 83.44 300 THR A O 1
ATOM 2408 N N . PHE A 1 301 ? -5.897 13.064 8.465 1.00 80.88 301 PHE A N 1
ATOM 2409 C CA . PHE A 1 301 ? -6.384 14.439 8.544 1.00 80.88 301 PHE A CA 1
ATOM 2410 C C . PHE A 1 301 ? -6.148 15.121 7.189 1.00 80.88 301 PHE A C 1
ATOM 2412 O O . PHE A 1 301 ? -5.141 15.817 7.009 1.00 80.88 301 PHE A O 1
ATOM 2419 N N . PRO A 1 302 ? -7.029 14.863 6.204 1.00 70.50 302 PRO A N 1
ATOM 2420 C CA . PRO A 1 302 ? -6.859 15.379 4.856 1.00 70.50 302 PRO A CA 1
ATOM 2421 C C . PRO A 1 302 ? -7.044 16.900 4.887 1.00 70.50 302 PRO A C 1
ATOM 2423 O O . PRO A 1 302 ? -8.037 17.401 5.410 1.00 70.50 302 PRO A O 1
ATOM 2426 N N . GLY A 1 303 ? -6.068 17.645 4.362 1.00 62.47 303 GLY A N 1
ATOM 2427 C CA . GLY A 1 303 ? -6.114 19.113 4.325 1.00 62.47 303 GLY A CA 1
ATOM 2428 C C . GLY A 1 303 ? -5.235 19.848 5.341 1.00 62.47 303 GLY A C 1
ATOM 2429 O O . GLY A 1 303 ? -5.342 21.067 5.443 1.00 62.47 303 GLY A O 1
ATOM 2430 N N . LYS A 1 304 ? -4.316 19.173 6.052 1.00 57.91 304 LYS A N 1
ATOM 2431 C CA . LYS A 1 304 ? -3.187 19.899 6.676 1.00 57.91 304 LYS A CA 1
ATOM 2432 C C . LYS A 1 304 ? -2.211 20.467 5.637 1.00 57.91 304 LYS A C 1
ATOM 2434 O O . LYS A 1 304 ? -1.423 21.338 5.971 1.00 57.91 304 LYS A O 1
ATOM 2439 N N . VAL A 1 305 ? -2.273 19.977 4.398 1.00 47.62 305 VAL A N 1
ATOM 2440 C CA . VAL A 1 305 ? -1.516 20.497 3.258 1.00 47.62 305 VAL A CA 1
ATOM 2441 C C . VAL A 1 305 ? -2.128 21.838 2.846 1.00 47.62 305 VAL A C 1
ATOM 2443 O O . VAL A 1 305 ? -3.187 21.870 2.221 1.00 47.62 305 VAL A O 1
ATOM 2446 N N . SER A 1 306 ? -1.495 22.932 3.271 1.00 36.28 306 SER A N 1
ATOM 2447 C CA . SER A 1 306 ? -1.735 24.292 2.768 1.00 36.28 306 SER A CA 1
ATOM 2448 C C . SER A 1 306 ? -1.076 24.514 1.416 1.00 36.28 306 SER A C 1
ATOM 2450 O O . SER A 1 306 ? 0.122 24.151 1.329 1.00 36.28 306 SER A O 1
#

Organism: Fasciola gigantica (NCBI:txid46835)

Radius of gyration: 30.47 Å; chains: 1; bounding box: 70×97×93 Å

Sequence (306 aa):
MRKSLSGDASSLASAIDDASGLLNAVGGHTIGQRSIRQQREVAYKLSHPNRLHPDIWHNETHEFNDGPACLCKPKYRIGPLHNQYEGEELVPTCVPESNNRNRLYHYRVIVSPTTNFVQPVPTKISYEGRDYIFDGFSIFLHYKLDNVPPCQILRFNLLYDIFPVEEEFPEFFSVRALDLLTQYLFVELLELLDLSWRPVGVTEGCPVVHLMPRFIHLRKSSVTLPLSNDHQMSSDQTPPSYAAESELVAEILPVNAVLDYLLREALTPVIDVMQLSSIQKYNNAQWSNYIADLRGTLATFPGKVS